Protein AF-A0A2D7K4U5-F1 (afdb_monomer)

Nearest PDB structures (foldseek):
  3eco-assembly1_A  TM=4.817E-01  e=3.883E-02  Staphylococcus aureus subsp. aureus Mu50
  2mr3-assembly1_A  TM=5.793E-01  e=9.266E-01  Saccharomyces cerevisiae S288C
  3cjn-assembly1_A-2  TM=4.223E-01  e=5.024E-01  Ruegeria pomeroyi DSS-3
  3s2w-assembly1_A  TM=4.084E-01  e=1.446E+00  Methanosarcina mazei Go1
  5x7z-assembly1_A-2  TM=3.514E-01  e=1.158E+00  Mycobacterium tuberculosis H37Rv

Sequence (267 aa):
MSEKVVTKFHAMQLFTDTFIAETVHLTNEEVGIYTRLLNFHWTKNAKPFTAHQAHRICQCKSAECEFTVDSILREFFIKSGKSEDGNQLWSNKRVVEEHQYLTEKYAKRSRAGKLGAIAKHSASGKTMAPIPNPNPKPNKNIYDEHFEELWKKLSIKRGSKFEAYKIWCKLDNIISLSIKEIATIYNAQMKDIEAKFVPHFSTWLHQRRWEIDEKDERKSDSATIIDKMTRLGFDFTHSEDNFNYFKKDNKQYKIDRYDKEHMILDA

Structure (mmCIF, N/CA/C/O backbone):
data_AF-A0A2D7K4U5-F1
#
_entry.id   AF-A0A2D7K4U5-F1
#
loop_
_atom_site.group_PDB
_atom_site.id
_atom_site.type_symbol
_atom_site.label_atom_id
_atom_site.label_alt_id
_atom_site.label_comp_id
_atom_site.label_asym_id
_atom_site.label_entity_id
_atom_site.label_seq_id
_atom_site.pdbx_PDB_ins_code
_atom_site.Cartn_x
_atom_site.Cartn_y
_atom_site.Cartn_z
_atom_site.occupancy
_atom_site.B_iso_or_equiv
_atom_site.auth_seq_id
_atom_site.auth_comp_id
_atom_site.auth_asym_id
_atom_site.auth_atom_id
_atom_site.pdbx_PDB_model_num
ATOM 1 N N . MET A 1 1 ? -11.994 26.479 8.034 1.00 33.06 1 MET A N 1
ATOM 2 C CA . MET A 1 1 ? -11.865 25.399 7.028 1.00 33.06 1 MET A CA 1
ATOM 3 C C . MET A 1 1 ? -10.736 24.487 7.481 1.00 33.06 1 MET A C 1
ATOM 5 O O . MET A 1 1 ? -9.603 24.939 7.499 1.00 33.06 1 MET A O 1
ATOM 9 N N . SER A 1 2 ? -11.029 23.268 7.948 1.00 38.56 2 SER A N 1
ATOM 10 C CA . SER A 1 2 ? -9.982 22.343 8.403 1.00 38.56 2 SER A CA 1
ATOM 11 C C . SER A 1 2 ? -9.145 21.897 7.207 1.00 38.56 2 SER A C 1
ATOM 13 O O . SER A 1 2 ? -9.693 21.350 6.247 1.00 38.56 2 SER A O 1
ATOM 15 N N . GLU A 1 3 ? -7.842 22.136 7.264 1.00 41.81 3 GLU A N 1
ATOM 16 C CA . GLU A 1 3 ? -6.870 21.679 6.278 1.00 41.81 3 GLU A CA 1
ATOM 17 C C . GLU A 1 3 ? -7.088 20.179 6.003 1.00 41.81 3 GLU A C 1
ATOM 19 O O . GLU A 1 3 ? -7.085 19.355 6.926 1.00 41.81 3 GLU A O 1
ATOM 24 N N . LYS A 1 4 ? -7.378 19.809 4.747 1.00 53.16 4 LYS A N 1
ATOM 25 C CA . LYS A 1 4 ? -7.554 18.399 4.372 1.00 53.16 4 LYS A CA 1
ATOM 26 C C . LYS A 1 4 ? -6.218 17.700 4.601 1.00 53.16 4 LYS A C 1
ATOM 28 O O . LYS A 1 4 ? -5.303 17.827 3.795 1.00 53.16 4 LYS A O 1
ATOM 33 N N . VAL A 1 5 ? -6.112 16.951 5.696 1.00 58.44 5 VAL A N 1
ATOM 34 C CA . VAL A 1 5 ? -4.973 16.064 5.949 1.00 58.44 5 VAL A CA 1
ATOM 35 C C . VAL A 1 5 ? -4.966 15.012 4.842 1.00 58.44 5 VAL A C 1
ATOM 37 O O . VAL A 1 5 ? -5.762 14.075 4.871 1.00 58.44 5 VAL A O 1
ATOM 40 N N . VAL A 1 6 ? -4.105 15.197 3.841 1.00 70.19 6 VAL A N 1
ATOM 41 C CA . VAL A 1 6 ? -3.899 14.216 2.774 1.00 70.19 6 VAL A CA 1
ATOM 42 C C . VAL A 1 6 ? -3.224 12.996 3.396 1.00 70.19 6 VAL A C 1
ATOM 44 O O . VAL A 1 6 ? -2.169 13.101 4.032 1.00 70.19 6 VAL A O 1
ATOM 47 N N . THR A 1 7 ? -3.860 11.834 3.271 1.00 69.69 7 THR A N 1
ATOM 48 C CA . THR A 1 7 ? -3.297 10.572 3.747 1.00 69.69 7 THR A CA 1
ATOM 49 C C . THR A 1 7 ? -2.043 10.251 2.939 1.00 69.69 7 THR A C 1
ATOM 51 O O . THR A 1 7 ? -2.079 10.191 1.713 1.00 69.69 7 THR A O 1
ATOM 54 N N . LYS A 1 8 ? -0.915 10.049 3.622 1.00 77.38 8 LYS A N 1
ATOM 55 C CA . LYS A 1 8 ? 0.382 9.800 2.983 1.00 77.38 8 LYS A CA 1
ATOM 56 C C . LYS A 1 8 ? 0.483 8.388 2.398 1.00 77.38 8 LYS A C 1
ATOM 58 O O . LYS A 1 8 ? 1.195 8.185 1.417 1.00 77.38 8 LYS A O 1
ATOM 63 N N . PHE A 1 9 ? -0.230 7.425 2.987 1.00 87.62 9 PHE A N 1
ATOM 64 C CA . PHE A 1 9 ? -0.207 6.013 2.603 1.00 87.62 9 PHE A CA 1
ATOM 65 C C . PHE A 1 9 ? -1.626 5.464 2.447 1.00 87.62 9 PHE A C 1
ATOM 67 O O . PHE A 1 9 ? -2.398 5.448 3.400 1.00 87.62 9 PHE A O 1
ATOM 74 N N . HIS A 1 10 ? -1.964 4.989 1.249 1.00 85.31 10 HIS A N 1
ATOM 75 C CA . HIS A 1 10 ? -3.316 4.514 0.938 1.00 85.31 10 HIS A CA 1
ATOM 76 C C . HIS A 1 10 ? -3.611 3.117 1.503 1.00 85.31 10 HIS A C 1
ATOM 78 O O . HIS A 1 10 ? -4.741 2.848 1.888 1.00 85.31 10 HIS A O 1
ATOM 84 N N . ALA A 1 11 ? -2.605 2.242 1.569 1.00 90.62 11 ALA A N 1
ATOM 85 C CA . ALA A 1 11 ? -2.762 0.861 2.014 1.00 90.62 11 ALA A CA 1
ATOM 86 C C . ALA A 1 11 ? -2.153 0.662 3.405 1.00 90.62 11 ALA A C 1
ATOM 88 O O . ALA A 1 11 ? -0.978 0.973 3.598 1.00 90.62 11 ALA A O 1
ATOM 89 N N . MET A 1 12 ? -2.942 0.120 4.334 1.00 90.38 12 MET A N 1
ATOM 90 C CA . MET A 1 12 ? -2.483 -0.364 5.636 1.00 90.38 12 MET A CA 1
ATOM 91 C C . MET A 1 12 ? -2.160 -1.854 5.523 1.00 90.38 12 MET A C 1
ATOM 93 O O . MET A 1 12 ? -2.985 -2.621 5.027 1.00 90.38 12 MET A O 1
ATOM 97 N N . GLN A 1 13 ? -0.978 -2.273 5.972 1.00 89.19 13 GLN A N 1
ATOM 98 C CA . GLN A 1 13 ? -0.660 -3.697 6.074 1.00 89.19 13 GLN A CA 1
ATOM 99 C C . GLN A 1 13 ? -1.293 -4.265 7.345 1.00 89.19 13 GLN A C 1
ATOM 101 O O . GLN A 1 13 ? -1.032 -3.775 8.441 1.00 89.19 13 GLN A O 1
ATOM 106 N N . LEU A 1 14 ? -2.139 -5.284 7.185 1.00 89.31 14 LEU A N 1
ATOM 107 C CA . LEU A 1 14 ? -2.744 -6.010 8.296 1.00 89.31 14 LEU A CA 1
ATOM 108 C C . LEU A 1 14 ? -1.941 -7.287 8.554 1.00 89.31 14 LEU A C 1
ATOM 110 O O . LEU A 1 14 ? -1.817 -8.136 7.674 1.00 89.31 14 LEU A O 1
ATOM 114 N N . PHE A 1 15 ? -1.410 -7.422 9.764 1.00 90.00 15 PHE A N 1
ATOM 115 C CA . PHE A 1 15 ? -0.689 -8.613 10.212 1.00 90.00 15 PHE A CA 1
ATOM 116 C C . PHE A 1 15 ? -1.706 -9.651 10.67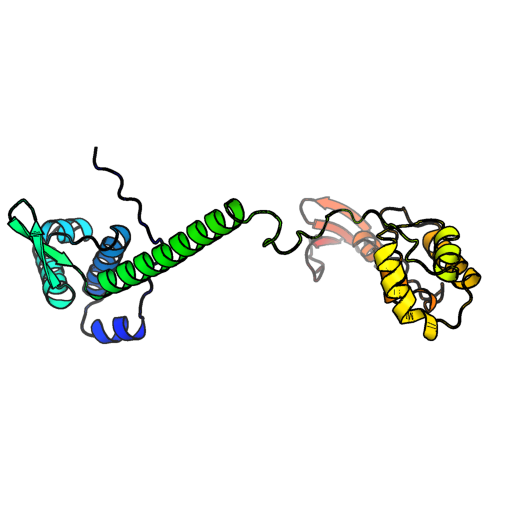0 1.00 90.00 15 PHE A C 1
ATOM 118 O O . PHE A 1 15 ? -2.128 -9.645 11.823 1.00 90.00 15 PHE A O 1
ATOM 125 N N . THR A 1 16 ? -2.183 -10.465 9.732 1.00 93.56 16 THR A N 1
ATOM 126 C CA . THR A 1 16 ? -3.354 -11.328 9.935 1.00 93.56 16 THR A CA 1
ATOM 127 C C . THR A 1 16 ? -3.149 -12.371 11.027 1.00 93.56 16 THR A C 1
ATOM 129 O O . THR A 1 16 ? -4.083 -12.665 11.758 1.00 93.56 16 THR A O 1
ATOM 132 N N . ASP A 1 17 ? -1.938 -12.901 11.169 1.00 95.06 17 ASP A N 1
ATOM 133 C CA . ASP A 1 17 ? -1.570 -13.838 12.232 1.00 95.06 17 ASP A CA 1
ATOM 134 C C . ASP A 1 17 ? -1.755 -13.218 13.624 1.00 95.06 17 ASP A C 1
ATOM 136 O O . ASP A 1 17 ? -2.453 -13.769 14.474 1.00 95.06 17 ASP A O 1
ATOM 140 N N . THR A 1 18 ? -1.195 -12.026 13.828 1.00 93.75 18 THR A N 1
ATOM 141 C CA . THR A 1 18 ? -1.284 -11.317 15.100 1.00 93.75 18 THR A CA 1
ATOM 142 C C . THR A 1 18 ? -2.693 -10.798 15.336 1.00 93.75 18 THR A C 1
ATOM 144 O O . THR A 1 18 ? -3.204 -10.900 16.441 1.00 93.75 18 THR A O 1
ATOM 147 N N . PHE A 1 19 ? -3.332 -10.258 14.296 1.00 94.88 19 PHE A N 1
ATOM 148 C CA . PHE A 1 19 ? -4.688 -9.734 14.386 1.00 94.88 19 PHE A CA 1
ATOM 149 C C . PHE A 1 19 ? -5.655 -10.821 14.853 1.00 94.88 19 PHE A C 1
ATOM 151 O O . PHE A 1 19 ? -6.410 -10.586 15.787 1.00 94.88 19 PHE A O 1
ATOM 158 N N . ILE A 1 20 ? -5.601 -12.018 14.259 1.00 96.44 20 ILE A N 1
ATOM 159 C CA . ILE A 1 20 ? -6.458 -13.134 14.673 1.00 96.44 20 ILE A CA 1
ATOM 160 C C . ILE A 1 20 ? -6.122 -13.587 16.099 1.00 96.44 20 ILE A C 1
ATOM 162 O O . ILE A 1 20 ? -7.036 -13.797 16.890 1.00 96.44 20 ILE A O 1
ATOM 166 N N . ALA A 1 21 ? -4.838 -13.690 16.453 1.00 96.44 21 ALA A N 1
ATOM 167 C CA . ALA A 1 21 ? -4.429 -14.106 17.794 1.00 96.44 21 ALA A CA 1
ATOM 168 C C . ALA A 1 21 ? -4.867 -13.119 18.894 1.00 96.44 21 ALA A C 1
ATOM 170 O O . ALA A 1 21 ? -5.339 -13.544 19.943 1.00 96.44 21 ALA A O 1
ATOM 171 N N . GLU A 1 22 ? -4.732 -11.812 18.652 1.00 95.25 22 GLU A N 1
ATOM 172 C CA . GLU A 1 22 ? -5.052 -10.751 19.617 1.00 95.25 22 GLU A CA 1
ATOM 173 C C . GLU A 1 22 ? -6.552 -10.433 19.699 1.00 95.25 22 GLU A C 1
ATOM 175 O O . GLU A 1 22 ? -6.963 -9.751 20.628 1.00 95.25 22 GLU A O 1
ATOM 180 N N . THR A 1 23 ? -7.375 -10.886 18.747 1.00 97.06 23 THR A N 1
ATOM 181 C CA . THR A 1 23 ? -8.818 -10.569 18.709 1.00 97.06 23 THR A CA 1
ATOM 182 C C . THR A 1 23 ? -9.724 -11.782 18.907 1.00 97.06 23 THR A C 1
ATOM 184 O O . THR A 1 23 ? -10.941 -11.654 18.828 1.00 97.06 23 THR A O 1
ATOM 187 N N . VAL A 1 24 ? -9.160 -12.959 19.195 1.00 97.25 24 VAL A N 1
ATOM 188 C CA . VAL A 1 24 ? -9.911 -14.223 19.307 1.00 97.25 24 VAL A CA 1
ATOM 189 C C . VAL A 1 24 ? -11.001 -14.207 20.385 1.00 97.25 24 VAL A C 1
ATOM 191 O O . VAL A 1 24 ? -11.998 -14.914 20.264 1.00 97.25 24 VAL A O 1
ATOM 194 N N . HIS A 1 25 ? -10.820 -13.417 21.444 1.00 97.38 25 HIS A N 1
ATOM 195 C CA . HIS A 1 25 ? -11.773 -13.280 22.548 1.00 97.38 25 HIS A CA 1
ATOM 196 C C . HIS A 1 25 ? -12.845 -12.217 22.301 1.00 97.38 25 HIS A C 1
ATOM 198 O O . HIS A 1 25 ? -13.786 -12.127 23.088 1.00 97.38 25 HIS A O 1
ATOM 204 N N . LEU A 1 26 ? -12.706 -11.417 21.243 1.00 98.00 26 LEU A N 1
ATOM 205 C CA . LEU A 1 26 ? -13.641 -10.350 20.920 1.00 98.00 26 LEU A CA 1
ATOM 206 C C . LEU A 1 26 ? -14.863 -10.889 20.176 1.00 98.00 26 LEU A C 1
ATOM 208 O O . LEU A 1 26 ? -14.789 -11.794 19.344 1.00 98.00 26 LEU A O 1
ATOM 212 N N . THR A 1 27 ? -16.003 -10.258 20.420 1.00 98.06 27 THR A N 1
ATOM 213 C CA . THR A 1 27 ? -17.206 -10.428 19.607 1.00 98.06 27 THR A CA 1
ATOM 214 C C . THR A 1 27 ? -17.025 -9.818 18.212 1.00 98.06 27 THR A C 1
ATOM 216 O O . THR A 1 27 ? -16.191 -8.940 17.984 1.00 98.06 27 THR A O 1
ATOM 219 N N . ASN A 1 28 ? -17.864 -10.220 17.252 1.00 97.62 28 ASN A N 1
ATOM 220 C CA . ASN A 1 28 ? -17.836 -9.647 15.898 1.00 97.62 28 ASN A CA 1
ATOM 221 C C . ASN A 1 28 ? -18.047 -8.121 15.889 1.00 97.62 28 ASN A C 1
ATOM 223 O O . ASN A 1 28 ? -17.492 -7.422 15.039 1.00 97.62 28 ASN A O 1
ATOM 227 N N . GLU A 1 29 ? -18.843 -7.601 16.826 1.00 96.62 29 GLU A N 1
ATOM 228 C CA . GLU A 1 29 ? -19.061 -6.163 16.981 1.00 96.62 29 GLU A CA 1
ATOM 229 C C . GLU A 1 29 ? -17.787 -5.453 17.453 1.00 96.62 29 GLU A C 1
ATOM 231 O O . GLU A 1 29 ? -17.359 -4.473 16.839 1.00 96.62 29 GLU A O 1
ATOM 236 N N . GLU A 1 30 ? -17.130 -5.989 18.479 1.00 98.06 30 GLU A N 1
ATOM 237 C CA . GLU A 1 30 ? -15.859 -5.485 19.005 1.00 98.06 30 GLU A CA 1
ATOM 238 C C . GLU A 1 30 ? -14.738 -5.516 17.958 1.00 98.06 30 GLU A C 1
ATOM 240 O O . GLU A 1 30 ? -14.023 -4.525 17.788 1.00 98.06 30 GLU A O 1
ATOM 245 N N . VAL A 1 31 ? -14.631 -6.602 17.183 1.00 98.06 31 VAL A N 1
ATOM 246 C CA . VAL A 1 31 ? -13.699 -6.695 16.045 1.00 98.06 31 VAL A CA 1
ATOM 247 C C . VAL A 1 31 ? -13.994 -5.607 15.009 1.00 98.06 31 VAL A C 1
ATOM 249 O O . VAL A 1 31 ? -13.071 -4.970 14.485 1.00 98.06 31 VAL A O 1
ATOM 252 N N . GLY A 1 32 ? -15.274 -5.350 14.726 1.00 97.62 32 GLY A N 1
ATOM 253 C CA . GLY A 1 32 ? -15.712 -4.276 13.836 1.00 97.62 32 GLY A CA 1
ATOM 254 C C . GLY A 1 32 ? -15.309 -2.888 14.342 1.00 97.62 32 GLY A C 1
ATOM 255 O O . GLY A 1 32 ? -14.759 -2.087 13.577 1.00 97.62 32 GLY A O 1
ATOM 256 N N . ILE A 1 33 ? -15.518 -2.616 15.634 1.00 98.25 33 ILE A N 1
ATOM 257 C CA . ILE A 1 33 ? -15.104 -1.377 16.309 1.00 98.25 33 ILE A CA 1
ATOM 258 C C . ILE A 1 33 ? -13.586 -1.201 16.212 1.00 98.25 33 ILE A C 1
ATOM 260 O O . ILE A 1 33 ? -13.115 -0.170 15.720 1.00 98.25 33 ILE A O 1
ATOM 264 N N . TYR A 1 34 ? -12.816 -2.217 16.609 1.00 98.00 34 TYR A N 1
ATOM 265 C CA . TYR A 1 34 ? -11.357 -2.177 16.582 1.00 98.00 34 TYR A CA 1
ATOM 266 C C . TYR A 1 34 ? -10.822 -1.905 15.171 1.00 98.00 34 TYR A C 1
ATOM 268 O O . TYR A 1 34 ? -10.041 -0.971 14.960 1.00 98.00 34 TYR A O 1
ATOM 276 N N . THR A 1 35 ? -11.321 -2.644 14.178 1.00 97.12 35 THR A N 1
ATOM 277 C CA . THR A 1 35 ? -10.944 -2.485 12.766 1.00 97.12 35 THR A CA 1
ATOM 278 C C . THR A 1 35 ? -11.243 -1.074 12.259 1.00 97.12 35 THR A C 1
ATOM 280 O O . THR A 1 35 ? -10.439 -0.467 11.545 1.00 97.12 35 THR A O 1
ATOM 283 N N . ARG A 1 36 ? -12.390 -0.505 12.644 1.00 97.56 36 ARG A N 1
ATOM 284 C CA . ARG A 1 36 ? -12.792 0.842 12.233 1.00 97.56 36 ARG A CA 1
ATOM 285 C C . ARG A 1 36 ? -11.889 1.921 12.827 1.00 97.56 36 ARG A C 1
ATOM 287 O O . ARG A 1 36 ? -11.515 2.853 12.110 1.00 97.56 36 ARG A O 1
ATOM 294 N N . LEU A 1 37 ? -11.508 1.780 14.095 1.00 98.00 37 LEU A N 1
ATOM 295 C CA . LEU A 1 37 ? -10.573 2.687 14.761 1.00 98.00 37 LEU A CA 1
ATOM 296 C C . LEU A 1 37 ? -9.160 2.585 14.169 1.00 98.00 37 LEU A C 1
ATOM 298 O O . LEU A 1 37 ? -8.565 3.623 13.875 1.00 98.00 37 LEU A O 1
ATOM 302 N N . LEU A 1 38 ? -8.654 1.371 13.915 1.00 96.69 38 LEU A N 1
ATOM 303 C CA . LEU A 1 38 ? -7.365 1.149 13.240 1.00 96.69 38 LEU A CA 1
ATOM 304 C C . LEU A 1 38 ? -7.314 1.839 11.872 1.00 96.69 38 LEU A C 1
ATOM 306 O O . LEU A 1 38 ? -6.404 2.621 11.592 1.00 96.69 38 LEU A O 1
ATOM 310 N N . ASN A 1 39 ? -8.330 1.602 11.038 1.00 95.62 39 ASN A N 1
ATOM 311 C CA . ASN A 1 39 ? -8.420 2.197 9.707 1.00 95.62 39 ASN A CA 1
ATOM 312 C C . ASN A 1 39 ? -8.495 3.728 9.774 1.00 95.62 39 ASN A C 1
ATOM 314 O O . ASN A 1 39 ? -7.826 4.427 9.007 1.00 95.62 39 ASN A O 1
ATOM 318 N N . PHE A 1 40 ? -9.274 4.281 10.709 1.00 95.75 40 PHE A N 1
ATOM 319 C CA . PHE A 1 40 ? -9.323 5.728 10.899 1.00 95.75 40 PHE A CA 1
ATOM 320 C C . PHE A 1 40 ? -7.951 6.283 11.299 1.00 95.75 40 PHE A C 1
ATOM 322 O O . PHE A 1 40 ? -7.472 7.235 10.680 1.00 95.75 40 PHE A O 1
ATOM 329 N N . HIS A 1 41 ? -7.292 5.664 12.280 1.00 95.69 41 HIS A N 1
ATOM 330 C CA . HIS A 1 41 ? -5.972 6.073 12.754 1.00 95.69 41 HIS A CA 1
ATOM 331 C C . HIS A 1 41 ? -4.948 6.097 11.613 1.00 95.69 41 HIS A C 1
ATOM 333 O O . HIS A 1 41 ? -4.253 7.099 11.423 1.00 95.69 41 HIS A O 1
ATOM 339 N N . TRP A 1 42 ? -4.939 5.052 10.780 1.00 95.25 42 TRP A N 1
ATOM 340 C CA . TRP A 1 42 ? -4.101 4.969 9.584 1.00 95.25 42 TRP A CA 1
ATOM 341 C C . TRP A 1 42 ? -4.378 6.104 8.591 1.00 95.25 42 TRP A C 1
ATOM 343 O O . TRP A 1 42 ? -3.469 6.844 8.204 1.00 95.25 42 TRP A O 1
ATOM 353 N N . THR A 1 43 ? -5.647 6.301 8.213 1.00 93.12 43 THR A N 1
ATOM 354 C CA . THR A 1 43 ? -6.028 7.332 7.229 1.00 93.12 43 THR A CA 1
ATOM 355 C C . THR A 1 43 ? -5.727 8.752 7.706 1.00 93.12 43 THR A C 1
ATOM 357 O O . THR A 1 43 ? -5.513 9.650 6.888 1.00 93.12 43 THR A O 1
ATOM 360 N N . LYS A 1 44 ? -5.646 8.973 9.023 1.00 93.38 44 LYS A N 1
ATOM 361 C CA . LYS A 1 44 ? -5.233 10.246 9.629 1.00 93.38 44 LYS A CA 1
ATOM 362 C C . LYS A 1 44 ? -3.735 10.344 9.893 1.00 93.38 44 LYS A C 1
ATOM 364 O O . LYS A 1 44 ? -3.315 11.190 10.676 1.00 93.38 44 LYS A O 1
ATOM 369 N N . ASN A 1 45 ? -2.926 9.566 9.176 1.00 93.06 45 ASN A N 1
ATOM 370 C CA . ASN A 1 45 ? -1.469 9.562 9.276 1.00 93.06 45 ASN A CA 1
ATOM 371 C C . ASN A 1 45 ? -0.961 9.209 10.681 1.00 93.06 45 ASN A C 1
ATOM 373 O O . ASN A 1 45 ? -0.074 9.883 11.199 1.00 93.06 45 ASN A O 1
ATOM 377 N N . ALA A 1 46 ? -1.572 8.202 11.309 1.00 94.75 46 ALA A N 1
ATOM 378 C CA . ALA A 1 46 ? -1.267 7.769 12.669 1.00 94.75 46 ALA A CA 1
ATOM 379 C C . ALA A 1 46 ? -1.396 8.879 13.736 1.00 94.75 46 ALA A C 1
ATOM 381 O O . ALA A 1 46 ? -0.829 8.775 14.826 1.00 94.75 46 ALA A O 1
ATOM 382 N N . LYS A 1 47 ? -2.171 9.940 13.462 1.00 95.19 47 LYS A N 1
ATOM 383 C CA . LYS A 1 47 ? -2.455 10.987 14.450 1.00 95.19 47 LYS A CA 1
ATOM 384 C C . LYS A 1 47 ? -3.377 10.451 15.549 1.00 95.19 47 LYS A C 1
ATOM 386 O O . LYS A 1 47 ? -4.408 9.864 15.216 1.00 95.19 47 LYS A O 1
ATOM 391 N N . PRO A 1 48 ? -3.048 10.678 16.830 1.00 97.25 48 PRO A N 1
ATOM 392 C CA . PRO A 1 48 ? -3.884 10.218 17.926 1.00 97.25 48 PRO A CA 1
ATOM 393 C C . PRO A 1 48 ? -5.228 10.954 17.958 1.00 97.25 48 PRO A C 1
ATOM 395 O O . PRO A 1 48 ? -5.363 12.054 17.416 1.00 97.25 48 PRO A O 1
ATOM 398 N N . PHE A 1 49 ? -6.215 10.348 18.612 1.00 97.75 49 PHE A N 1
ATOM 399 C CA . PHE A 1 49 ? -7.579 10.870 18.719 1.00 97.75 49 PHE A CA 1
ATOM 400 C C . PHE A 1 49 ? -8.144 10.675 20.132 1.00 97.75 49 PHE A C 1
ATOM 402 O O . PHE A 1 49 ? -7.620 9.895 20.925 1.00 97.75 49 PHE A O 1
ATOM 409 N N . THR A 1 50 ? -9.188 11.425 20.480 1.00 98.12 50 THR A N 1
ATOM 410 C CA . THR A 1 50 ? -9.838 11.351 21.800 1.00 98.12 50 THR A CA 1
ATOM 411 C C . THR A 1 50 ? -10.906 10.256 21.852 1.00 98.12 50 THR A C 1
ATOM 413 O O . THR A 1 50 ? -11.407 9.823 20.814 1.00 98.12 50 THR A O 1
ATOM 416 N N . ALA A 1 51 ? -11.317 9.841 23.056 1.00 97.62 51 ALA A N 1
ATOM 417 C CA . ALA A 1 51 ? -12.418 8.880 23.228 1.00 97.62 51 ALA A CA 1
ATOM 418 C C . ALA A 1 51 ? -13.727 9.381 22.589 1.00 97.62 51 ALA A C 1
ATOM 420 O O . ALA A 1 51 ? -14.343 8.676 21.800 1.00 97.62 51 ALA A O 1
ATOM 421 N N . HIS A 1 52 ? -14.068 10.659 22.787 1.00 96.94 52 HIS A N 1
ATOM 422 C CA . HIS A 1 52 ? -15.222 11.278 22.130 1.00 96.94 52 HIS A CA 1
ATOM 423 C C . HIS A 1 52 ? -15.134 11.213 20.592 1.00 96.94 52 HIS A C 1
ATOM 425 O O . HIS A 1 52 ? -16.126 10.965 19.906 1.00 96.94 52 HIS A O 1
ATOM 431 N N . GLN A 1 53 ? -13.941 11.401 20.012 1.00 97.62 53 GLN A N 1
ATOM 432 C CA . GLN A 1 53 ? -13.753 11.185 18.575 1.00 97.62 53 GLN A CA 1
ATOM 433 C C . GLN A 1 53 ? -13.949 9.712 18.200 1.00 97.62 53 GLN A C 1
ATOM 435 O O . GLN A 1 53 ? -14.592 9.450 17.187 1.00 97.62 53 GLN A O 1
ATOM 440 N N . ALA A 1 54 ? -13.460 8.766 19.006 1.00 98.12 54 ALA A N 1
ATOM 441 C CA . ALA A 1 54 ? -13.648 7.329 18.802 1.00 98.12 54 ALA A CA 1
ATOM 442 C C . ALA A 1 54 ? -15.133 6.932 18.779 1.00 98.12 54 ALA A C 1
ATOM 444 O O . ALA A 1 54 ? -15.556 6.226 17.863 1.00 98.12 54 ALA A O 1
ATOM 445 N N . HIS A 1 55 ? -15.940 7.457 19.708 1.00 98.31 55 HIS A N 1
ATOM 446 C CA . HIS A 1 55 ? -17.393 7.245 19.745 1.00 98.31 55 HIS A CA 1
ATOM 447 C C . HIS A 1 55 ? -18.063 7.738 18.460 1.00 98.31 55 HIS A C 1
ATOM 449 O O . HIS A 1 55 ? -18.857 7.023 17.844 1.00 98.31 55 HIS A O 1
ATOM 455 N N . ARG A 1 56 ? -17.676 8.929 17.981 1.00 97.81 56 ARG A N 1
ATOM 456 C CA . ARG A 1 56 ? -18.175 9.480 16.708 1.00 97.81 56 ARG A CA 1
ATOM 457 C C . ARG A 1 56 ? -17.715 8.668 15.501 1.00 97.81 56 ARG A C 1
ATOM 459 O O . ARG A 1 56 ? -18.510 8.437 14.591 1.00 97.81 56 ARG A O 1
ATOM 466 N N . ILE A 1 57 ? -16.459 8.218 15.486 1.00 97.69 57 ILE A N 1
ATOM 467 C CA . ILE A 1 57 ? -15.914 7.354 14.431 1.00 97.69 57 ILE A CA 1
ATOM 468 C C . ILE A 1 57 ? -16.714 6.062 14.373 1.00 97.69 57 ILE A C 1
ATOM 470 O O . ILE A 1 57 ? -17.093 5.667 13.279 1.00 97.69 57 ILE A O 1
ATOM 474 N N . CYS A 1 58 ? -17.031 5.453 15.514 1.00 97.50 58 CYS A N 1
ATOM 475 C CA . CYS A 1 58 ? -17.801 4.213 15.590 1.00 97.50 58 CYS A CA 1
ATOM 476 C C . CYS A 1 58 ? -19.310 4.412 15.397 1.00 97.50 58 CYS A C 1
ATOM 478 O O . CYS A 1 58 ? -20.020 3.434 15.205 1.00 97.50 58 CYS A O 1
ATOM 480 N N . GLN A 1 59 ? -19.784 5.661 15.311 1.00 96.81 59 GLN A N 1
ATOM 481 C CA . GLN A 1 59 ? -21.205 6.018 15.224 1.00 96.81 59 GLN A CA 1
ATOM 482 C C . GLN A 1 59 ? -22.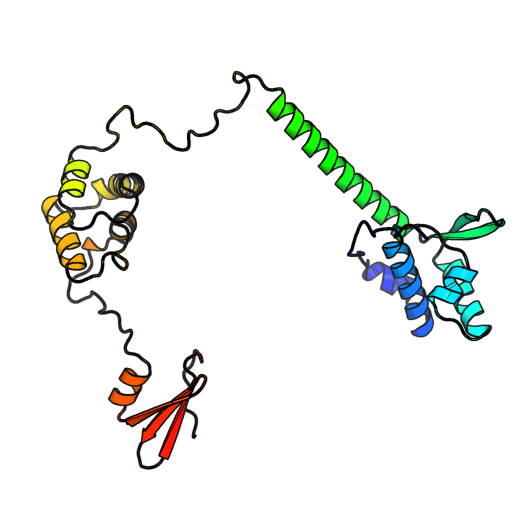028 5.479 16.404 1.00 96.81 59 GLN A C 1
ATOM 484 O O . GLN A 1 59 ? -23.144 4.997 16.208 1.00 96.81 59 GLN A O 1
ATOM 489 N N . CYS A 1 60 ? -21.489 5.563 17.621 1.00 95.75 60 CYS A N 1
ATOM 490 C CA . CYS A 1 60 ? -22.233 5.148 18.803 1.00 95.75 60 CYS A CA 1
ATOM 491 C C . CYS A 1 60 ? -23.513 5.969 18.991 1.00 95.75 60 CYS A C 1
ATOM 493 O O . CYS A 1 60 ? -23.523 7.187 18.810 1.00 95.75 60 CYS A O 1
ATOM 495 N N . LYS A 1 61 ? -24.600 5.268 19.332 1.00 95.19 61 LYS A N 1
ATOM 496 C CA . LYS A 1 61 ? -25.936 5.838 19.590 1.00 95.19 61 LYS A CA 1
ATOM 497 C C . LYS A 1 61 ? -26.474 5.499 20.984 1.00 95.19 61 LYS A C 1
ATOM 499 O O . LYS A 1 61 ? -27.562 5.941 21.335 1.00 95.19 61 LYS A O 1
ATOM 504 N N . SER A 1 62 ? -25.741 4.695 21.749 1.00 97.12 62 SER A N 1
ATOM 505 C CA . SER A 1 62 ? -26.104 4.223 23.083 1.00 97.12 62 SER A CA 1
ATOM 506 C C . SER A 1 62 ? -24.885 4.265 24.003 1.00 97.12 62 SER A C 1
ATOM 508 O O . SER A 1 62 ? -23.749 4.160 23.536 1.00 97.12 62 SER A O 1
ATOM 510 N N . ALA A 1 63 ? -25.130 4.368 25.311 1.00 96.81 63 ALA A N 1
ATOM 511 C CA . ALA A 1 63 ? -24.079 4.314 26.328 1.00 96.81 63 ALA A CA 1
ATOM 512 C C . ALA A 1 63 ? -23.341 2.962 26.339 1.00 96.81 63 ALA A C 1
ATOM 514 O O . ALA A 1 63 ? -22.152 2.906 26.629 1.00 96.81 63 ALA A O 1
ATOM 515 N N . GLU A 1 64 ? -24.030 1.876 25.975 1.00 97.31 64 GLU A N 1
ATOM 516 C CA . GLU A 1 64 ? -23.425 0.550 25.822 1.00 97.31 64 GLU A CA 1
ATOM 517 C C . GLU A 1 64 ? -22.373 0.536 24.704 1.00 97.31 64 GLU A C 1
ATOM 519 O O . GLU A 1 64 ? -21.257 0.079 24.926 1.00 97.31 64 GLU A O 1
ATOM 524 N N . CYS A 1 65 ? -22.665 1.135 23.542 1.00 96.94 65 CYS A N 1
ATOM 525 C CA . CYS A 1 65 ? -21.677 1.259 22.466 1.00 96.94 65 CYS A CA 1
ATOM 526 C C . CYS A 1 65 ? -20.459 2.078 22.905 1.00 96.94 65 CYS A C 1
ATOM 528 O O . CYS A 1 65 ? -19.324 1.701 22.615 1.00 96.94 65 CYS A O 1
ATOM 530 N N . GLU A 1 66 ? -20.675 3.193 23.611 1.00 98.06 66 GLU A N 1
ATOM 531 C CA . GLU A 1 66 ? -19.575 4.013 24.134 1.00 98.06 66 GLU A CA 1
ATOM 532 C C . GLU A 1 66 ? -18.701 3.219 25.109 1.00 98.06 66 GLU A C 1
ATOM 534 O O . GLU A 1 66 ? -17.474 3.285 25.022 1.00 98.06 66 GLU A O 1
ATOM 539 N N . PHE A 1 67 ? -19.320 2.409 25.973 1.00 98.19 67 PHE A N 1
ATOM 540 C CA . PHE A 1 67 ? -18.613 1.516 26.885 1.00 98.19 67 PHE A CA 1
ATOM 541 C C . PHE A 1 67 ? -17.776 0.468 26.136 1.00 98.19 67 PHE A C 1
ATOM 543 O O . PHE A 1 67 ? -16.603 0.278 26.465 1.00 98.19 67 PHE A O 1
ATOM 550 N N . THR A 1 68 ? -18.330 -0.162 25.098 1.00 98.25 68 THR A N 1
ATOM 551 C CA . THR A 1 68 ? -17.604 -1.130 24.260 1.00 98.25 68 THR A CA 1
ATOM 552 C C . THR A 1 68 ? -16.421 -0.473 23.548 1.00 98.25 68 THR A C 1
ATOM 554 O O . THR A 1 68 ? -15.305 -0.992 23.586 1.00 98.25 68 THR A O 1
ATOM 557 N N . VAL A 1 69 ? -16.612 0.713 22.958 1.00 98.50 69 VAL A N 1
ATOM 558 C CA . VAL A 1 69 ? -15.518 1.483 22.340 1.00 98.50 69 VAL A CA 1
ATOM 559 C C . VAL A 1 69 ? -14.436 1.822 23.364 1.00 98.50 69 VAL A C 1
ATOM 561 O O . VAL A 1 69 ? -13.250 1.662 23.075 1.00 98.50 69 VAL A O 1
ATOM 564 N N . ASP A 1 70 ? -14.819 2.258 24.562 1.00 98.31 70 ASP A N 1
ATOM 565 C CA . ASP A 1 70 ? -13.873 2.575 25.629 1.00 98.31 70 ASP A CA 1
ATOM 566 C C . ASP A 1 70 ? -13.088 1.346 26.100 1.00 98.31 70 ASP A C 1
ATOM 568 O O . ASP A 1 70 ? -11.907 1.478 26.430 1.00 98.31 70 ASP A O 1
ATOM 572 N N . SER A 1 71 ? -13.711 0.164 26.124 1.00 98.31 71 SER A N 1
ATOM 573 C CA . SER A 1 71 ? -13.036 -1.105 26.419 1.00 98.31 71 SER A CA 1
ATOM 574 C C . SER A 1 71 ? -11.955 -1.402 25.374 1.00 98.31 71 SER A C 1
ATOM 576 O O . SER A 1 71 ? -10.783 -1.560 25.720 1.00 98.31 71 SER A O 1
ATOM 578 N N . ILE A 1 72 ? -12.310 -1.321 24.086 1.00 98.50 72 ILE A N 1
ATOM 579 C CA . ILE A 1 72 ? -11.377 -1.524 22.967 1.00 98.50 72 ILE A CA 1
ATOM 580 C C . ILE A 1 72 ? -10.225 -0.515 22.986 1.00 98.50 72 ILE A C 1
ATOM 582 O O . ILE A 1 72 ? -9.076 -0.878 22.728 1.00 98.50 72 ILE A O 1
ATOM 586 N N . LEU A 1 73 ? -10.493 0.752 23.316 1.00 98.38 73 LEU A N 1
ATOM 587 C CA . LEU A 1 73 ? -9.437 1.754 23.472 1.00 98.38 73 LEU A CA 1
ATOM 588 C C . LEU A 1 73 ? -8.464 1.385 24.592 1.00 98.38 73 LEU A C 1
ATOM 590 O O . LEU A 1 73 ? -7.256 1.504 24.408 1.00 98.38 73 LEU A O 1
ATOM 594 N N . ARG A 1 74 ? -8.968 0.943 25.748 1.00 98.00 74 ARG A N 1
ATOM 595 C CA . ARG A 1 74 ? -8.117 0.573 26.889 1.00 98.00 74 ARG A CA 1
ATOM 596 C C . ARG A 1 74 ? -7.257 -0.650 26.599 1.00 98.00 74 ARG A C 1
ATOM 598 O O . ARG A 1 74 ? -6.155 -0.727 27.133 1.00 98.00 74 ARG A O 1
ATOM 605 N N . GLU A 1 75 ? -7.763 -1.578 25.797 1.00 97.69 75 GLU A N 1
ATOM 606 C CA . GLU A 1 75 ? -7.075 -2.823 25.478 1.00 97.69 75 GLU A CA 1
ATOM 607 C C . GLU A 1 75 ? -6.038 -2.657 24.356 1.00 97.69 75 GLU A C 1
ATOM 609 O O . GLU A 1 75 ? -4.875 -3.018 24.530 1.00 97.69 75 GLU A O 1
ATOM 614 N N . PHE A 1 76 ? -6.423 -2.059 23.224 1.00 97.69 76 PHE A N 1
ATOM 615 C CA . PHE A 1 76 ? -5.599 -2.059 22.004 1.00 97.69 76 PHE A CA 1
ATOM 616 C C . PHE A 1 76 ? -4.918 -0.719 21.689 1.00 97.69 76 PHE A C 1
ATOM 618 O O . PHE A 1 76 ? -4.141 -0.622 20.730 1.00 97.69 76 PHE A O 1
ATOM 625 N N . PHE A 1 77 ? -5.203 0.339 22.454 1.00 98.12 77 PHE A N 1
ATOM 626 C CA . PHE A 1 77 ? -4.619 1.665 22.254 1.00 98.12 77 PHE A CA 1
ATOM 627 C C . PHE A 1 77 ? -3.861 2.126 23.500 1.00 98.12 77 PHE A C 1
ATOM 629 O O . PHE A 1 77 ? -4.206 1.830 24.639 1.00 98.12 77 PHE A O 1
ATOM 636 N N . ILE A 1 78 ? -2.809 2.910 23.277 1.00 97.44 78 ILE A N 1
ATOM 637 C CA . ILE A 1 78 ? -2.002 3.506 24.337 1.00 97.44 78 ILE A CA 1
ATOM 638 C C . ILE A 1 78 ? -2.346 4.981 24.514 1.00 97.44 78 ILE A C 1
ATOM 640 O O . ILE A 1 78 ? -2.628 5.706 23.555 1.00 97.44 78 ILE A O 1
ATOM 644 N N . LYS A 1 79 ? -2.270 5.442 25.761 1.00 97.12 79 LYS A N 1
ATOM 645 C CA . LYS A 1 79 ? -2.381 6.857 26.117 1.00 97.12 79 LYS A CA 1
ATOM 646 C C . LYS A 1 79 ? -1.175 7.614 25.560 1.00 97.12 79 LYS A C 1
ATOM 648 O O . LYS A 1 79 ? -0.057 7.410 26.020 1.00 97.12 79 LYS A O 1
ATOM 653 N N . SER A 1 80 ? -1.394 8.494 24.584 1.00 93.12 80 SER A N 1
ATOM 654 C CA . SER A 1 80 ? -0.324 9.207 23.867 1.00 93.12 80 SER A CA 1
ATOM 655 C C . SER A 1 80 ? -0.136 10.664 24.309 1.00 93.12 80 SER A C 1
ATOM 657 O O . SER A 1 80 ? 0.576 11.417 23.651 1.00 93.12 80 SER A O 1
ATOM 659 N N . GLY A 1 81 ? -0.813 11.085 25.381 1.00 94.12 81 GLY A N 1
ATOM 660 C CA . GLY A 1 81 ? -0.788 12.456 25.902 1.00 94.12 81 GLY A CA 1
ATOM 661 C C . GLY A 1 81 ? -2.186 13.040 26.089 1.00 94.12 81 GLY A C 1
ATOM 662 O O . GLY A 1 81 ? -3.163 12.301 26.208 1.00 94.12 81 GLY A O 1
ATOM 663 N N . LYS A 1 82 ? -2.291 14.367 26.120 1.00 95.44 82 LYS A N 1
ATOM 664 C CA . LYS A 1 82 ? -3.567 15.087 26.205 1.00 95.44 82 LYS A 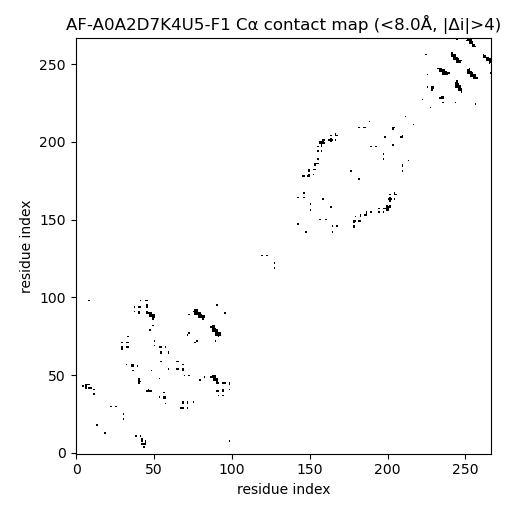CA 1
ATOM 665 C C . LYS A 1 82 ? -3.722 16.037 25.021 1.00 95.44 82 LYS A C 1
ATOM 667 O O . LYS A 1 82 ? -2.724 16.524 24.497 1.00 95.44 82 LYS A O 1
ATOM 672 N N . SER A 1 83 ? -4.958 16.270 24.591 1.00 93.69 83 SER A N 1
ATOM 673 C CA . SER A 1 83 ? -5.287 17.322 23.630 1.00 93.69 83 SER A CA 1
ATOM 674 C C . SER A 1 83 ? -5.117 18.702 24.268 1.00 93.69 83 SER A C 1
ATOM 676 O O . SER A 1 83 ? -4.974 18.810 25.485 1.00 93.69 83 SER A O 1
ATOM 678 N N . GLU A 1 84 ? -5.206 19.756 23.457 1.00 91.00 84 GLU A N 1
ATOM 679 C CA . GLU A 1 84 ? -5.219 21.150 23.931 1.00 91.00 84 GLU A CA 1
ATOM 680 C C . GLU A 1 84 ? -6.323 21.379 24.978 1.00 91.00 84 GLU A C 1
ATOM 682 O O . GLU A 1 84 ? -6.071 21.962 26.026 1.00 91.00 84 GLU A O 1
ATOM 687 N N . ASP A 1 85 ? -7.499 20.778 24.768 1.00 91.62 85 ASP A N 1
ATOM 688 C CA . ASP A 1 85 ? -8.626 20.812 25.715 1.00 91.62 85 ASP A CA 1
ATOM 689 C C . ASP A 1 85 ? -8.452 19.907 26.958 1.00 91.62 85 ASP A C 1
ATOM 691 O O . ASP A 1 85 ? -9.394 19.687 27.716 1.00 91.62 85 ASP A O 1
ATOM 695 N N . GLY A 1 86 ? -7.279 19.297 27.157 1.00 92.75 86 GLY A N 1
ATOM 696 C CA . GLY A 1 86 ? -6.988 18.426 28.301 1.00 92.75 86 GLY A CA 1
ATOM 697 C C . GLY A 1 86 ? -7.540 16.995 28.212 1.00 92.75 86 GLY A C 1
ATOM 698 O O . GLY A 1 86 ? -7.325 16.204 29.137 1.00 92.75 86 GLY A O 1
ATOM 699 N N . ASN A 1 87 ? -8.196 16.625 27.108 1.00 94.25 87 ASN A N 1
ATOM 700 C CA . ASN A 1 87 ? -8.758 15.288 26.905 1.00 94.25 87 ASN A CA 1
ATOM 701 C C . ASN A 1 87 ? -7.672 14.249 26.605 1.00 94.25 87 ASN A C 1
ATOM 703 O O . ASN A 1 87 ? -6.714 14.525 25.887 1.00 94.25 87 ASN A O 1
ATOM 707 N N . GLN A 1 88 ? -7.837 13.025 27.111 1.00 97.19 88 GLN A N 1
ATOM 708 C CA . GLN A 1 88 ? -6.900 11.929 26.853 1.00 97.19 88 GLN A CA 1
ATOM 709 C C . GLN A 1 88 ? -6.845 11.586 25.356 1.00 97.19 88 GLN A C 1
ATOM 711 O O . GLN A 1 88 ? -7.876 11.345 24.726 1.00 97.19 88 GLN A O 1
ATOM 716 N N . LEU A 1 89 ? -5.628 11.518 24.814 1.00 98.00 89 LEU A N 1
ATOM 717 C CA . LEU A 1 89 ? -5.354 11.065 23.454 1.00 98.00 89 LEU A CA 1
ATOM 718 C C . LEU A 1 89 ? -4.961 9.588 23.437 1.00 98.00 89 LEU A C 1
ATOM 720 O O . LEU A 1 89 ? -4.202 9.134 24.299 1.00 98.00 89 LEU A O 1
ATOM 724 N N . TRP A 1 90 ? -5.463 8.868 22.441 1.00 98.38 90 TRP A N 1
ATOM 725 C CA . TRP A 1 90 ? -5.248 7.443 22.228 1.00 98.38 90 TRP A CA 1
ATOM 726 C C . TRP A 1 90 ? -4.587 7.199 20.876 1.00 98.38 90 TRP A C 1
ATOM 728 O O . TRP A 1 90 ? -4.901 7.862 19.884 1.00 98.38 90 TRP A O 1
ATOM 738 N N . SER A 1 91 ? -3.664 6.242 20.843 1.00 97.88 91 SER A N 1
ATOM 739 C CA . SER A 1 91 ? -2.919 5.868 19.644 1.00 97.88 91 SER A CA 1
ATOM 740 C C . SER A 1 91 ? -2.654 4.368 19.631 1.00 97.88 91 SER A C 1
ATOM 742 O O . SER A 1 91 ? -2.306 3.802 20.662 1.00 97.88 91 SER A O 1
ATOM 744 N N . ASN A 1 92 ? -2.794 3.706 18.486 1.00 97.12 92 ASN A N 1
ATOM 745 C CA . ASN A 1 92 ? -2.362 2.321 18.353 1.00 97.12 92 ASN A CA 1
ATOM 746 C C . ASN A 1 92 ? -0.853 2.268 18.074 1.00 97.12 92 ASN A C 1
ATOM 748 O O . ASN A 1 92 ? -0.360 2.909 17.143 1.00 97.12 92 ASN A O 1
ATOM 752 N N . LYS A 1 93 ? -0.122 1.489 18.880 1.00 95.25 93 LYS A N 1
ATOM 753 C CA . LYS A 1 93 ? 1.342 1.384 18.805 1.00 95.25 93 LYS A CA 1
ATOM 754 C C . LYS A 1 93 ? 1.819 0.944 17.417 1.00 95.25 93 LYS A C 1
ATOM 756 O O . LYS A 1 93 ? 2.674 1.601 16.829 1.00 95.25 93 LYS A O 1
ATOM 761 N N . ARG A 1 94 ? 1.228 -0.122 16.872 1.00 93.88 94 ARG A N 1
ATOM 762 C CA . ARG A 1 94 ? 1.657 -0.711 15.597 1.00 93.88 94 ARG A CA 1
ATOM 763 C C . ARG A 1 94 ? 1.396 0.225 14.420 1.00 93.88 94 ARG A C 1
ATOM 765 O O . ARG A 1 94 ? 2.262 0.395 13.571 1.00 93.88 94 ARG A O 1
ATOM 772 N N . VAL A 1 95 ? 0.237 0.886 14.395 1.00 94.62 95 VAL A N 1
ATOM 773 C CA . VAL A 1 95 ? -0.087 1.883 13.359 1.00 94.62 95 VAL A CA 1
ATOM 774 C C . VAL A 1 95 ? 0.937 3.023 13.337 1.00 94.62 95 VAL A C 1
ATOM 776 O O . VAL A 1 95 ? 1.344 3.452 12.257 1.00 94.62 95 VAL A O 1
ATOM 779 N N . VAL A 1 96 ? 1.381 3.499 14.507 1.00 95.31 96 VAL A N 1
ATOM 780 C CA . VAL A 1 96 ? 2.423 4.538 14.604 1.00 95.31 96 VAL A CA 1
ATOM 781 C C . VAL A 1 96 ? 3.761 4.034 14.072 1.00 95.31 96 VAL A C 1
ATOM 783 O O . VAL A 1 96 ? 4.370 4.712 13.244 1.00 95.31 96 VAL A O 1
ATOM 786 N N . GLU A 1 97 ? 4.199 2.854 14.512 1.00 94.62 97 GLU A N 1
ATOM 787 C CA . GLU A 1 97 ? 5.474 2.253 14.102 1.00 94.62 97 GLU A CA 1
ATOM 788 C C . GLU A 1 97 ? 5.538 2.040 12.581 1.00 94.62 97 GLU A C 1
ATOM 790 O O . GLU A 1 97 ? 6.494 2.472 11.932 1.00 94.62 97 GLU A O 1
ATOM 795 N N . GLU A 1 98 ? 4.486 1.475 11.985 1.00 94.62 98 GLU A N 1
ATOM 796 C CA . GLU A 1 98 ? 4.403 1.246 10.538 1.00 94.62 98 GLU A CA 1
ATOM 797 C C . GLU A 1 98 ? 4.383 2.556 9.739 1.00 94.62 98 GLU A C 1
ATOM 799 O O . GLU A 1 98 ? 5.079 2.706 8.725 1.00 94.62 98 GLU A O 1
ATOM 804 N N . HIS A 1 99 ? 3.621 3.553 10.201 1.00 93.75 99 HIS A N 1
ATOM 805 C CA . HIS A 1 99 ? 3.569 4.854 9.532 1.00 93.75 99 HIS A CA 1
ATOM 806 C C . HIS A 1 99 ? 4.920 5.574 9.590 1.00 93.75 99 HIS A C 1
ATOM 808 O O . HIS A 1 99 ? 5.361 6.159 8.589 1.00 93.75 99 HIS A O 1
ATOM 814 N N . GLN A 1 100 ? 5.614 5.484 10.728 1.00 94.12 100 GLN A N 1
ATOM 815 C CA . GLN A 1 100 ? 6.961 6.016 10.897 1.00 94.12 100 GLN A CA 1
ATOM 816 C C . GLN A 1 100 ? 7.955 5.304 9.974 1.00 94.12 100 GLN A C 1
ATOM 818 O O . GLN A 1 100 ? 8.653 5.974 9.205 1.00 94.12 100 GLN A O 1
ATOM 823 N N . TYR A 1 101 ? 7.969 3.969 9.972 1.00 94.44 101 TYR A N 1
ATOM 824 C CA . TYR A 1 101 ? 8.833 3.168 9.104 1.00 94.44 101 TYR A CA 1
ATOM 825 C C . TYR A 1 101 ? 8.671 3.556 7.628 1.00 94.44 101 TYR A C 1
ATOM 827 O O . TYR A 1 101 ? 9.654 3.858 6.935 1.00 94.44 101 TYR A O 1
ATOM 835 N N . LEU A 1 102 ? 7.430 3.617 7.133 1.00 93.94 102 LEU A N 1
ATOM 836 C CA . LEU A 1 102 ? 7.160 4.025 5.757 1.00 93.94 102 LEU A CA 1
ATOM 837 C C . LEU A 1 102 ? 7.598 5.471 5.514 1.00 93.94 102 LEU A C 1
ATOM 839 O O . LEU A 1 102 ? 8.253 5.762 4.508 1.00 93.94 102 LEU A O 1
ATOM 843 N N . THR A 1 103 ? 7.296 6.384 6.436 1.00 92.56 103 THR A N 1
ATOM 844 C CA . THR A 1 103 ? 7.706 7.789 6.335 1.00 92.56 103 THR A CA 1
ATOM 845 C C . THR A 1 103 ? 9.214 7.932 6.182 1.00 92.56 103 THR A C 1
ATOM 847 O O . THR A 1 103 ? 9.663 8.641 5.275 1.00 92.56 103 THR A O 1
ATOM 850 N N . GLU A 1 104 ? 9.994 7.223 6.989 1.00 94.19 104 GLU A N 1
ATOM 851 C CA . GLU A 1 104 ? 11.452 7.222 6.917 1.00 94.19 104 GLU A CA 1
ATOM 852 C C . GLU A 1 104 ? 11.968 6.591 5.622 1.00 94.19 104 GLU A C 1
ATOM 854 O O . GLU A 1 104 ? 12.875 7.136 4.983 1.00 94.19 104 GLU A O 1
ATOM 859 N N . LYS A 1 105 ? 11.377 5.472 5.192 1.00 93.88 105 LYS A N 1
ATOM 860 C CA . LYS A 1 105 ? 11.725 4.785 3.940 1.00 93.88 105 LYS A CA 1
ATOM 861 C C . LYS A 1 105 ? 11.554 5.701 2.730 1.00 93.88 105 LYS A C 1
ATOM 863 O O . LYS A 1 105 ? 12.472 5.827 1.913 1.00 93.88 105 LYS A O 1
ATOM 868 N N . TYR A 1 106 ? 10.413 6.380 2.619 1.00 91.31 106 TYR A N 1
ATOM 869 C CA . TYR A 1 106 ? 10.162 7.319 1.524 1.00 91.31 106 TYR A CA 1
ATOM 870 C C . TYR A 1 106 ? 11.022 8.584 1.634 1.00 91.31 106 TYR A C 1
ATOM 872 O O . TYR A 1 106 ? 11.511 9.073 0.614 1.00 91.31 106 TYR A O 1
ATOM 880 N N . ALA A 1 107 ? 11.295 9.077 2.846 1.00 92.50 107 ALA A N 1
ATOM 881 C CA . ALA A 1 107 ? 12.208 10.202 3.048 1.00 92.50 107 ALA A CA 1
ATOM 882 C C . ALA A 1 107 ? 13.647 9.864 2.618 1.00 92.50 107 ALA A C 1
ATOM 884 O O . ALA A 1 107 ? 14.293 10.668 1.945 1.00 92.50 107 ALA A O 1
ATOM 885 N N . LYS A 1 108 ? 14.146 8.663 2.948 1.00 94.50 108 LYS A N 1
ATOM 886 C CA . LYS A 1 108 ? 15.454 8.153 2.497 1.00 94.50 108 LYS A CA 1
ATOM 887 C C . LYS A 1 108 ? 15.521 8.087 0.968 1.00 94.50 108 LYS A C 1
ATOM 889 O O . LYS A 1 108 ? 16.453 8.632 0.380 1.00 94.50 108 LYS A O 1
ATOM 894 N N . ARG A 1 109 ? 14.502 7.505 0.321 1.00 92.81 109 ARG A N 1
ATOM 895 C CA . ARG A 1 109 ? 14.406 7.441 -1.150 1.00 92.81 109 ARG A CA 1
ATOM 896 C C . ARG A 1 109 ? 14.374 8.825 -1.797 1.00 92.81 109 ARG A C 1
ATOM 898 O O . ARG A 1 109 ? 15.085 9.051 -2.771 1.00 92.81 109 ARG A O 1
ATOM 905 N N . SER A 1 110 ? 13.608 9.765 -1.240 1.00 91.94 110 SER A N 1
ATOM 906 C CA . SER A 1 110 ? 13.563 11.135 -1.764 1.00 91.94 110 SER A CA 1
ATOM 907 C C . SER A 1 110 ? 14.915 11.838 -1.634 1.00 91.94 110 SER A C 1
ATOM 909 O O . SER A 1 110 ? 15.376 12.436 -2.604 1.00 91.94 110 SER A O 1
ATOM 911 N N . ARG A 1 111 ? 15.591 11.730 -0.478 1.00 93.31 111 ARG A N 1
ATOM 912 C CA . ARG A 1 111 ? 16.934 12.304 -0.284 1.00 93.31 111 ARG A CA 1
ATOM 913 C C . ARG A 1 111 ? 17.943 11.735 -1.275 1.00 93.31 111 ARG A C 1
ATOM 915 O O . ARG A 1 111 ? 18.645 12.512 -1.909 1.00 93.31 111 ARG A O 1
ATOM 922 N N . ALA A 1 112 ? 17.971 10.416 -1.461 1.00 92.75 112 ALA A N 1
ATOM 923 C CA . ALA A 1 112 ? 18.834 9.778 -2.454 1.00 92.75 112 ALA A CA 1
ATOM 924 C C . ALA A 1 112 ? 18.532 10.272 -3.881 1.00 92.75 112 ALA A C 1
ATOM 926 O O . ALA A 1 112 ? 19.455 10.585 -4.627 1.00 92.75 112 ALA A O 1
ATOM 927 N N . GLY A 1 113 ? 17.252 10.422 -4.239 1.00 91.88 113 GLY A N 1
ATOM 928 C CA . GLY A 1 113 ? 16.840 10.978 -5.531 1.00 91.88 113 GLY A CA 1
ATOM 929 C C . GLY A 1 113 ? 17.300 12.424 -5.739 1.00 91.88 113 GLY A C 1
ATOM 930 O O . GLY A 1 113 ? 17.853 12.744 -6.789 1.00 91.88 113 GLY A O 1
ATOM 931 N N . LYS A 1 114 ? 17.141 13.286 -4.724 1.00 92.31 114 LYS A N 1
ATOM 932 C CA . LYS A 1 114 ? 17.620 14.680 -4.757 1.00 92.31 114 LYS A CA 1
ATOM 933 C C . LYS A 1 114 ? 19.142 14.750 -4.873 1.00 92.31 114 LYS A C 1
ATOM 935 O O . LYS A 1 114 ? 19.644 15.490 -5.710 1.00 92.31 114 LYS A O 1
ATOM 940 N N . LEU A 1 115 ? 19.867 13.955 -4.085 1.00 90.25 115 LEU A N 1
ATOM 941 C CA . LEU A 1 115 ? 21.329 13.875 -4.151 1.00 90.25 115 LEU A CA 1
ATOM 942 C C . LEU A 1 115 ? 21.806 13.385 -5.522 1.00 90.25 115 LEU A C 1
ATOM 944 O O . LEU A 1 115 ? 22.722 13.970 -6.087 1.00 90.25 115 LEU A O 1
ATOM 948 N N . GLY A 1 116 ? 21.152 12.368 -6.090 1.00 88.88 116 GLY A N 1
ATOM 949 C CA . GLY A 1 116 ? 21.456 11.875 -7.433 1.00 88.88 116 GLY A CA 1
ATOM 950 C C . GLY A 1 116 ? 21.182 12.910 -8.527 1.00 88.88 116 GLY A C 1
ATOM 951 O O . GLY A 1 116 ? 21.966 13.027 -9.464 1.00 88.88 116 GLY A O 1
ATOM 952 N N . ALA A 1 117 ? 20.105 13.692 -8.404 1.00 86.69 117 ALA A N 1
ATOM 953 C CA . ALA A 1 117 ? 19.819 14.793 -9.321 1.00 86.69 117 ALA A CA 1
ATOM 954 C C . ALA A 1 117 ? 20.879 15.899 -9.217 1.00 86.69 117 ALA A C 1
ATOM 956 O O . ALA A 1 117 ? 21.435 16.305 -10.233 1.00 86.69 117 ALA A O 1
ATOM 957 N N . ILE A 1 118 ? 21.220 16.329 -7.997 1.00 85.88 118 ILE A N 1
ATOM 958 C CA . ILE A 1 118 ? 22.275 17.324 -7.761 1.00 85.88 118 ILE A CA 1
ATOM 959 C C . ILE A 1 118 ? 23.602 16.834 -8.340 1.00 85.88 118 ILE A C 1
ATOM 961 O O . ILE A 1 118 ? 24.221 17.576 -9.087 1.00 85.88 118 ILE A O 1
ATOM 965 N N . ALA A 1 119 ? 23.998 15.583 -8.080 1.00 81.38 119 ALA A N 1
ATOM 966 C CA . ALA A 1 119 ? 25.231 14.999 -8.607 1.00 81.38 119 ALA A CA 1
ATOM 967 C C . ALA A 1 119 ? 25.274 14.979 -10.145 1.00 81.38 119 ALA A C 1
ATOM 969 O O . ALA A 1 119 ? 26.323 15.224 -10.733 1.00 81.38 119 ALA A O 1
ATOM 970 N N . LYS A 1 120 ? 24.139 14.732 -10.814 1.00 76.19 120 LYS A N 1
ATOM 971 C CA . LYS A 1 120 ? 24.041 14.834 -12.280 1.00 76.19 120 LYS A CA 1
ATOM 972 C C . LYS A 1 120 ? 24.173 16.272 -12.779 1.00 76.19 120 LYS A C 1
ATOM 974 O O . LYS A 1 120 ? 24.754 16.479 -13.835 1.00 76.19 120 LYS A O 1
ATOM 979 N N . HIS A 1 121 ? 23.628 17.242 -12.047 1.00 75.69 121 HIS A N 1
ATOM 980 C CA . HIS A 1 121 ? 23.706 18.657 -12.412 1.00 75.69 121 HIS A CA 1
ATOM 981 C C . HIS A 1 121 ? 25.070 19.289 -12.096 1.00 75.69 121 HIS A C 1
ATOM 983 O O . HIS A 1 121 ? 25.473 20.216 -12.790 1.00 75.69 121 HIS A O 1
ATOM 989 N N . SER A 1 122 ? 25.778 18.806 -11.070 1.00 71.06 122 SER A N 1
ATOM 990 C CA . SER A 1 122 ? 27.082 19.327 -10.643 1.00 71.06 122 SER A CA 1
ATOM 991 C C . SER A 1 122 ? 28.279 18.613 -11.276 1.00 71.06 122 SER A C 1
ATOM 993 O O . SER A 1 122 ? 29.392 19.139 -11.230 1.00 71.06 122 SER A O 1
ATOM 995 N N . ALA A 1 123 ? 28.087 17.439 -11.886 1.00 60.41 123 ALA A N 1
ATOM 996 C CA . ALA A 1 123 ? 29.134 16.777 -12.652 1.00 60.41 123 ALA A CA 1
ATOM 997 C C . ALA A 1 123 ? 29.473 17.594 -13.911 1.00 60.41 123 ALA A C 1
ATOM 999 O O . ALA A 1 123 ? 28.674 17.705 -14.839 1.00 60.41 123 ALA A O 1
ATOM 1000 N N . SER A 1 124 ? 30.687 18.148 -13.964 1.00 57.84 124 SER A N 1
ATOM 1001 C CA . SER A 1 124 ? 31.261 18.633 -15.222 1.00 57.84 124 SER A CA 1
ATOM 1002 C C . SER A 1 124 ? 31.530 17.429 -16.136 1.00 57.84 124 SER A C 1
ATOM 1004 O O . SER A 1 124 ? 31.822 16.332 -15.653 1.00 57.84 124 SER A O 1
ATOM 1006 N N . GLY A 1 125 ? 31.437 17.613 -17.458 1.00 57.16 125 GLY A N 1
ATOM 1007 C CA . GLY A 1 125 ? 31.426 16.530 -18.457 1.00 57.16 125 GLY A CA 1
ATOM 1008 C C . GLY A 1 125 ? 32.605 15.540 -18.445 1.00 57.16 125 GLY A C 1
ATOM 1009 O O . GLY A 1 125 ? 32.581 14.584 -19.211 1.00 57.16 125 GLY A O 1
ATOM 1010 N N . LYS A 1 126 ? 33.617 15.723 -17.585 1.00 54.41 126 LYS A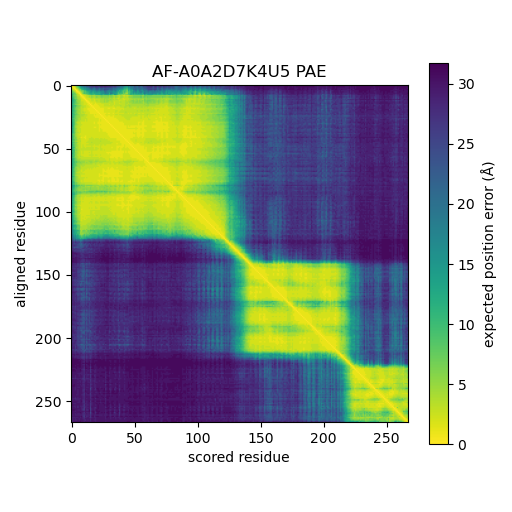 N 1
ATOM 1011 C CA . LYS A 1 126 ? 34.736 14.787 -17.384 1.00 54.41 126 LYS A CA 1
ATOM 1012 C C . LYS A 1 126 ? 34.419 13.604 -16.455 1.00 54.41 126 LYS A C 1
ATOM 1014 O O . LYS A 1 126 ? 35.111 12.598 -16.548 1.00 54.41 126 LYS A O 1
ATOM 1019 N N . THR A 1 127 ? 33.420 13.698 -15.571 1.00 55.19 127 THR A N 1
ATOM 1020 C CA . THR A 1 127 ? 33.059 12.617 -14.620 1.00 55.19 127 THR A CA 1
ATOM 1021 C C . THR A 1 127 ? 31.708 11.963 -14.907 1.00 55.19 127 THR A C 1
ATOM 1023 O O . THR A 1 127 ? 31.319 11.018 -14.221 1.00 55.19 127 THR A O 1
ATOM 1026 N N . MET A 1 128 ? 30.988 12.424 -15.932 1.00 54.28 128 MET A N 1
ATOM 1027 C CA . MET A 1 128 ? 29.779 11.752 -16.396 1.00 54.28 128 MET A CA 1
ATOM 1028 C C . MET A 1 128 ? 30.157 10.524 -17.227 1.00 54.28 128 MET A C 1
ATOM 1030 O O . MET A 1 128 ? 30.958 10.624 -18.155 1.00 54.28 128 MET A O 1
ATOM 1034 N N . ALA A 1 129 ? 29.552 9.371 -16.930 1.00 55.22 129 ALA A N 1
ATOM 1035 C CA . ALA A 1 129 ? 29.564 8.255 -17.870 1.00 55.22 129 ALA A CA 1
ATOM 1036 C C . ALA A 1 129 ? 29.023 8.764 -19.223 1.00 55.22 129 ALA A C 1
ATOM 1038 O O . ALA A 1 129 ? 28.004 9.467 -19.220 1.00 55.22 129 ALA A O 1
ATOM 1039 N N . PRO A 1 130 ? 29.683 8.466 -20.358 1.00 57.28 130 PRO A N 1
ATOM 1040 C CA . PRO A 1 130 ? 29.251 8.970 -21.652 1.00 57.28 130 PRO A CA 1
ATOM 1041 C C . PRO A 1 130 ? 27.791 8.590 -21.888 1.00 57.28 130 PRO A C 1
ATOM 1043 O O . PRO A 1 130 ? 27.432 7.414 -21.820 1.00 57.28 130 PRO A O 1
ATOM 1046 N N . ILE A 1 131 ? 26.942 9.582 -22.154 1.00 54.38 131 ILE A N 1
ATOM 1047 C CA . ILE A 1 131 ? 25.584 9.322 -22.628 1.00 54.38 131 ILE A CA 1
ATOM 1048 C C . ILE A 1 131 ? 25.758 8.639 -23.992 1.00 54.38 131 ILE A C 1
ATOM 1050 O O . ILE A 1 131 ? 26.427 9.221 -24.853 1.00 54.38 131 ILE A O 1
ATOM 1054 N N . PRO A 1 132 ? 25.222 7.424 -24.214 1.00 48.31 132 PRO A N 1
ATOM 1055 C CA . PRO A 1 132 ? 25.284 6.795 -25.523 1.00 48.31 132 PRO A CA 1
ATOM 1056 C C . PRO A 1 132 ? 24.665 7.756 -26.532 1.00 48.31 132 PRO A C 1
ATOM 1058 O O . PRO A 1 132 ? 23.506 8.147 -26.395 1.00 48.31 132 PRO A O 1
ATOM 1061 N N . ASN A 1 133 ? 25.466 8.199 -27.497 1.00 45.84 133 ASN A N 1
ATOM 1062 C CA . ASN A 1 133 ? 25.020 9.134 -28.514 1.00 45.84 133 ASN A CA 1
ATOM 1063 C C . ASN A 1 133 ? 23.846 8.487 -29.279 1.00 45.84 133 ASN A C 1
ATOM 1065 O O . ASN A 1 133 ? 24.060 7.433 -29.883 1.00 45.84 133 ASN A O 1
ATOM 1069 N N . PRO A 1 134 ? 22.624 9.058 -29.258 1.00 55.28 134 PRO A N 1
ATOM 1070 C CA . PRO A 1 134 ? 21.448 8.420 -29.856 1.00 55.28 134 PRO A CA 1
ATOM 1071 C C . PRO A 1 134 ? 21.569 8.263 -31.376 1.00 55.28 134 PRO A C 1
ATOM 1073 O O . PRO A 1 134 ? 20.865 7.448 -31.959 1.00 55.28 134 PRO A O 1
ATOM 1076 N N . ASN A 1 135 ? 22.500 8.988 -32.003 1.00 50.91 135 ASN A N 1
ATOM 1077 C CA . ASN A 1 135 ? 22.929 8.757 -33.374 1.00 50.91 135 ASN A CA 1
ATOM 1078 C C . ASN A 1 135 ? 24.458 8.653 -33.427 1.00 50.91 135 ASN A C 1
ATOM 1080 O O . ASN A 1 135 ? 25.139 9.685 -33.481 1.00 50.91 135 ASN A O 1
ATOM 1084 N N . PRO A 1 136 ? 25.039 7.440 -33.442 1.00 51.28 136 PRO A N 1
ATOM 1085 C CA . PRO A 1 136 ? 26.428 7.300 -33.840 1.00 51.28 136 PRO A CA 1
ATOM 1086 C C . PRO A 1 136 ? 26.540 7.803 -35.282 1.00 51.28 136 PRO A C 1
ATOM 1088 O O . PRO A 1 136 ? 25.970 7.210 -36.192 1.00 51.28 136 PRO A O 1
ATOM 1091 N N . LYS A 1 137 ? 27.260 8.909 -35.508 1.00 52.69 137 LYS A N 1
ATOM 1092 C CA . LYS A 1 137 ? 27.752 9.229 -36.854 1.00 52.69 137 LYS A CA 1
ATOM 1093 C C . LYS A 1 137 ? 28.677 8.070 -37.244 1.00 52.69 137 LYS A C 1
ATOM 1095 O O . LYS A 1 137 ? 29.699 7.906 -36.573 1.00 52.69 137 LYS A O 1
ATOM 1100 N N . PRO A 1 138 ? 28.344 7.239 -38.247 1.00 52.00 138 PRO A N 1
ATOM 1101 C CA . PRO A 1 138 ? 29.171 6.093 -38.579 1.00 52.00 138 PRO A CA 1
ATOM 1102 C C . PRO A 1 138 ? 30.423 6.606 -39.28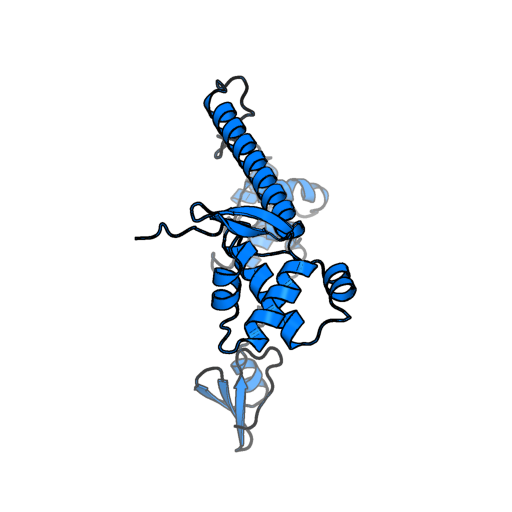6 1.00 52.00 138 PRO A C 1
ATOM 1104 O O . PRO A 1 138 ? 30.417 6.850 -40.487 1.00 52.00 138 PRO A O 1
ATOM 1107 N N . ASN A 1 139 ? 31.504 6.807 -38.534 1.00 55.00 139 ASN A N 1
ATOM 1108 C CA . ASN A 1 139 ? 32.800 7.188 -39.090 1.00 55.00 139 ASN A CA 1
ATOM 1109 C C . ASN A 1 139 ? 33.651 5.932 -39.339 1.00 55.00 139 ASN A C 1
ATOM 1111 O O . ASN A 1 139 ? 34.706 5.741 -38.744 1.00 55.00 139 ASN A O 1
ATOM 1115 N N . LYS A 1 140 ? 33.082 5.027 -40.143 1.00 63.06 140 LYS A N 1
ATOM 1116 C CA . LYS A 1 140 ? 33.670 3.899 -40.891 1.00 63.06 140 LYS A CA 1
ATOM 1117 C C . LYS A 1 140 ? 32.509 3.019 -41.343 1.00 63.06 140 LYS A C 1
ATOM 1119 O O . LYS A 1 140 ? 31.578 2.800 -40.568 1.00 63.06 140 LYS A O 1
ATOM 1124 N N . ASN A 1 141 ? 32.547 2.533 -42.584 1.00 70.31 141 ASN A N 1
ATOM 1125 C CA . ASN A 1 141 ? 31.603 1.504 -42.993 1.00 70.31 141 ASN A CA 1
ATOM 1126 C C . ASN A 1 141 ? 31.876 0.259 -42.136 1.00 70.31 141 ASN A C 1
ATOM 1128 O O . ASN A 1 141 ? 32.949 -0.327 -42.232 1.00 70.31 141 ASN A O 1
ATOM 1132 N N . ILE A 1 142 ? 30.955 -0.059 -41.225 1.00 80.12 142 ILE A N 1
ATOM 1133 C CA . ILE A 1 142 ? 31.071 -1.199 -40.304 1.00 80.12 142 ILE A CA 1
ATOM 1134 C C . ILE A 1 142 ? 30.644 -2.516 -40.959 1.00 80.12 142 ILE A C 1
ATOM 1136 O O . ILE A 1 142 ? 30.774 -3.563 -40.331 1.00 80.12 142 ILE A O 1
ATOM 1140 N N . TYR A 1 143 ? 30.099 -2.444 -42.175 1.00 87.25 143 TYR A N 1
ATOM 1141 C CA . TYR A 1 143 ? 29.573 -3.569 -42.931 1.00 87.25 143 TYR A CA 1
ATOM 1142 C C . TYR A 1 143 ? 30.655 -4.140 -43.850 1.00 87.25 143 TYR A C 1
ATOM 1144 O O . TYR A 1 143 ? 31.334 -3.378 -44.543 1.00 87.25 143 TYR A O 1
ATOM 1152 N N . ASP A 1 144 ? 30.804 -5.465 -43.863 1.00 88.12 144 ASP A N 1
ATOM 1153 C CA . ASP A 1 144 ? 31.658 -6.146 -44.834 1.00 88.12 144 ASP A CA 1
ATOM 1154 C C . ASP A 1 144 ? 31.109 -6.027 -46.271 1.00 88.12 144 ASP A C 1
ATOM 1156 O O . ASP A 1 144 ? 29.943 -5.682 -46.502 1.00 88.12 144 ASP A O 1
ATOM 1160 N N . GLU A 1 145 ? 31.979 -6.272 -47.254 1.00 88.81 145 GLU A N 1
ATOM 1161 C CA . GLU A 1 145 ? 31.662 -6.112 -48.676 1.00 88.81 145 GLU A CA 1
ATOM 1162 C C . GLU A 1 145 ? 30.547 -7.061 -49.144 1.00 88.81 145 GLU A C 1
ATOM 1164 O O . GLU A 1 145 ? 29.674 -6.652 -49.916 1.00 88.81 145 GLU A O 1
ATOM 1169 N N . HIS A 1 146 ? 30.522 -8.291 -48.625 1.00 88.44 146 HIS A N 1
ATOM 1170 C CA . HIS A 1 146 ? 29.538 -9.309 -48.981 1.00 88.44 146 HIS A CA 1
ATOM 1171 C C . HIS A 1 146 ? 28.135 -8.926 -48.501 1.00 88.44 146 HIS A C 1
ATOM 1173 O O . HIS A 1 146 ? 27.167 -8.980 -49.269 1.00 88.44 146 HIS A O 1
ATOM 1179 N N . PHE A 1 147 ? 28.015 -8.451 -47.261 1.00 91.94 147 PHE A N 1
ATOM 1180 C CA . PHE A 1 147 ? 26.754 -7.951 -46.729 1.00 91.94 147 PHE A CA 1
ATOM 1181 C C . PHE A 1 147 ? 26.286 -6.680 -47.445 1.00 91.94 147 PHE A C 1
ATOM 1183 O O . PHE A 1 147 ? 25.090 -6.514 -47.697 1.00 91.94 147 PHE A O 1
ATOM 1190 N N . GLU A 1 148 ? 27.199 -5.771 -47.797 1.00 92.62 148 GLU A N 1
ATOM 1191 C CA . GLU A 1 148 ? 26.860 -4.579 -48.582 1.00 92.62 148 GLU A CA 1
ATOM 1192 C C . GLU A 1 148 ? 26.311 -4.937 -49.966 1.00 92.62 148 GLU A C 1
ATOM 1194 O O . GLU A 1 148 ? 25.334 -4.331 -50.422 1.00 92.62 148 GLU A O 1
ATOM 1199 N N . GLU A 1 149 ? 26.905 -5.930 -50.629 1.00 92.75 149 GLU A N 1
ATOM 1200 C CA . GLU A 1 149 ? 26.402 -6.443 -51.899 1.00 92.75 149 GLU A CA 1
ATOM 1201 C C . GLU A 1 149 ? 25.004 -7.056 -51.736 1.00 92.75 149 GLU A C 1
ATOM 1203 O O . GLU A 1 149 ? 24.088 -6.700 -52.487 1.00 92.75 149 GLU A O 1
ATOM 1208 N N . LEU A 1 150 ? 24.813 -7.917 -50.731 1.00 93.62 150 LEU A N 1
ATOM 1209 C CA . LEU A 1 150 ? 23.520 -8.530 -50.425 1.00 93.62 150 LEU A CA 1
ATOM 1210 C C . LEU A 1 150 ? 22.450 -7.466 -50.184 1.00 93.62 150 LEU A C 1
ATOM 1212 O O . LEU A 1 150 ? 21.407 -7.461 -50.838 1.00 93.62 150 LEU A O 1
ATOM 1216 N N . TRP A 1 151 ? 22.734 -6.519 -49.290 1.00 94.31 151 TRP A N 1
ATOM 1217 C CA . TRP A 1 151 ? 21.801 -5.467 -48.907 1.00 94.31 151 TRP A CA 1
ATOM 1218 C C . TRP A 1 151 ? 21.376 -4.618 -50.105 1.00 94.31 151 TRP A C 1
ATOM 1220 O O . TRP A 1 151 ? 20.212 -4.232 -50.209 1.00 94.31 151 TRP A O 1
ATOM 1230 N N . LYS A 1 152 ? 22.292 -4.332 -51.041 1.00 94.38 152 LYS A N 1
ATOM 1231 C CA . LYS A 1 152 ? 21.978 -3.591 -52.273 1.00 94.38 152 LYS A CA 1
ATOM 1232 C C . LYS A 1 152 ? 21.010 -4.343 -53.188 1.00 94.38 152 LYS A C 1
ATOM 1234 O O . LYS A 1 152 ? 20.197 -3.675 -53.823 1.00 94.38 152 LYS A O 1
ATOM 1239 N N . LYS A 1 153 ? 21.078 -5.678 -53.232 1.00 94.75 153 LYS A N 1
ATOM 1240 C CA . LYS A 1 153 ? 20.250 -6.537 -54.099 1.00 94.75 153 LYS A CA 1
ATOM 1241 C C . LYS A 1 153 ? 18.829 -6.785 -53.576 1.00 94.75 153 LYS A C 1
ATOM 1243 O O . LYS A 1 153 ? 18.004 -7.285 -54.336 1.00 94.75 153 LYS A O 1
ATOM 1248 N N . LEU A 1 154 ? 18.523 -6.442 -52.323 1.00 93.69 154 LEU A N 1
ATOM 1249 C CA . LEU A 1 154 ? 17.173 -6.600 -51.765 1.00 93.69 154 LEU A CA 1
ATOM 1250 C C . LEU A 1 154 ? 16.189 -5.599 -52.394 1.00 93.69 154 LEU A C 1
ATOM 1252 O O . LEU A 1 154 ? 16.456 -4.393 -52.403 1.00 93.69 154 LEU A O 1
ATOM 1256 N N . SER A 1 155 ? 15.034 -6.087 -52.851 1.00 91.12 155 SER A N 1
ATOM 1257 C CA . SER A 1 155 ? 13.947 -5.281 -53.424 1.00 91.12 155 SER A CA 1
ATOM 1258 C C . SER A 1 155 ? 13.288 -4.382 -52.372 1.00 91.12 155 SER A C 1
ATOM 1260 O O . SER A 1 155 ? 13.034 -3.206 -52.626 1.00 91.12 155 SER A O 1
ATOM 1262 N N . ILE A 1 156 ? 13.078 -4.908 -51.158 1.00 88.94 156 ILE A N 1
ATOM 1263 C CA . ILE A 1 156 ? 12.492 -4.193 -50.017 1.00 88.94 156 ILE A CA 1
ATOM 1264 C C . ILE A 1 156 ? 13.413 -4.318 -48.799 1.00 88.94 156 ILE A C 1
ATOM 1266 O O . ILE A 1 156 ? 13.626 -5.403 -48.257 1.00 88.94 156 ILE A O 1
ATOM 1270 N N . LYS A 1 157 ? 13.925 -3.179 -48.321 1.00 92.12 157 LYS A N 1
ATOM 1271 C CA . LYS A 1 157 ? 14.883 -3.074 -47.203 1.00 92.12 157 LYS A CA 1
ATOM 1272 C C . LYS A 1 157 ? 14.179 -2.744 -45.887 1.00 92.12 157 LYS A C 1
ATOM 1274 O O . LYS A 1 157 ? 14.385 -1.674 -45.313 1.00 92.12 157 LYS A O 1
ATOM 1279 N N . ARG A 1 158 ? 13.297 -3.628 -45.415 1.00 87.75 158 ARG A N 1
ATOM 1280 C CA . ARG A 1 158 ? 12.539 -3.361 -44.188 1.00 87.75 158 ARG A CA 1
ATOM 1281 C C . ARG A 1 158 ? 13.363 -3.660 -42.936 1.00 87.75 158 ARG A C 1
ATOM 1283 O O . ARG A 1 158 ? 13.859 -4.768 -42.747 1.00 87.75 158 ARG A O 1
ATOM 1290 N N . GLY A 1 159 ? 13.383 -2.706 -42.007 1.00 87.75 159 GLY A N 1
ATOM 1291 C CA . GLY A 1 159 ? 14.057 -2.830 -40.711 1.00 87.75 159 GLY A CA 1
ATOM 1292 C C . GLY A 1 159 ? 15.437 -2.189 -40.675 1.00 87.75 159 GLY A C 1
ATOM 1293 O O . GLY A 1 159 ? 15.841 -1.477 -41.589 1.00 87.75 159 GLY A O 1
ATOM 1294 N N . SER A 1 160 ? 16.151 -2.420 -39.576 1.00 91.06 160 SER A N 1
ATOM 1295 C CA . SER A 1 160 ? 17.476 -1.844 -39.351 1.00 91.06 160 SER A CA 1
ATOM 1296 C C . SER A 1 160 ? 18.559 -2.629 -40.098 1.00 91.06 160 SER A C 1
ATOM 1298 O O . SER A 1 160 ? 18.751 -3.818 -39.832 1.00 91.06 160 SER A O 1
ATOM 1300 N N . LYS A 1 161 ? 19.318 -1.949 -40.973 1.00 92.81 161 LYS A N 1
ATOM 1301 C CA . LYS A 1 161 ? 20.518 -2.504 -41.635 1.00 92.81 161 LYS A CA 1
ATOM 1302 C C . LYS A 1 161 ? 21.528 -3.046 -40.618 1.00 92.81 161 LYS A C 1
ATOM 1304 O O . LYS A 1 161 ? 22.119 -4.097 -40.831 1.00 92.81 161 LYS A O 1
ATOM 1309 N N . PHE A 1 162 ? 21.667 -2.359 -39.485 1.00 92.06 162 PHE A N 1
ATOM 1310 C CA . PHE A 1 162 ? 22.564 -2.752 -38.402 1.00 92.06 162 PHE A CA 1
ATOM 1311 C C . PHE A 1 162 ? 22.150 -4.068 -37.733 1.00 92.06 162 PHE A C 1
ATOM 1313 O O . PHE A 1 162 ? 22.992 -4.930 -37.499 1.00 92.06 162 PHE A O 1
ATOM 1320 N N . GLU A 1 163 ? 20.857 -4.260 -37.462 1.00 92.19 163 GLU A N 1
ATOM 1321 C CA . GLU A 1 163 ? 20.376 -5.520 -36.876 1.00 92.19 163 GLU A CA 1
ATOM 1322 C C . GLU A 1 163 ? 20.460 -6.680 -37.871 1.00 92.19 163 GLU A C 1
ATOM 1324 O O . GLU A 1 163 ? 20.812 -7.791 -37.486 1.00 92.19 163 GLU A O 1
ATOM 1329 N N . ALA A 1 164 ? 20.208 -6.429 -39.158 1.00 93.88 164 ALA A N 1
ATOM 1330 C CA . ALA A 1 164 ? 20.417 -7.435 -40.195 1.00 93.88 164 ALA A CA 1
ATOM 1331 C C . ALA A 1 164 ? 21.887 -7.867 -40.283 1.00 93.88 164 ALA A C 1
ATOM 1333 O O . ALA A 1 164 ? 22.161 -9.061 -40.345 1.00 93.88 164 ALA A O 1
ATOM 1334 N N . TYR A 1 165 ? 22.820 -6.917 -40.195 1.00 93.88 165 TYR A N 1
ATOM 1335 C CA . TYR A 1 165 ? 24.250 -7.208 -40.205 1.00 93.88 165 TYR A CA 1
ATOM 1336 C C . TYR A 1 165 ? 24.698 -8.061 -39.014 1.00 93.88 165 TYR A C 1
ATOM 1338 O O . TYR A 1 165 ? 25.413 -9.041 -39.183 1.00 93.88 165 TYR A O 1
ATOM 1346 N N . LYS A 1 166 ? 24.220 -7.760 -37.799 1.00 92.31 166 LYS A N 1
ATOM 1347 C CA . LYS A 1 166 ? 24.516 -8.592 -36.619 1.00 92.31 166 LYS A CA 1
ATOM 1348 C C . LYS A 1 166 ? 24.086 -10.044 -36.798 1.00 92.31 166 LYS A C 1
ATOM 1350 O O . LYS A 1 166 ? 24.744 -10.942 -36.280 1.00 92.31 166 LYS A O 1
ATOM 1355 N N . ILE A 1 167 ? 22.943 -10.262 -37.444 1.00 92.50 167 ILE A N 1
ATOM 1356 C CA . ILE A 1 167 ? 22.432 -11.603 -37.722 1.00 92.50 167 ILE A CA 1
ATOM 1357 C C . ILE A 1 167 ? 23.246 -12.257 -38.844 1.00 92.50 167 ILE A C 1
ATOM 1359 O O . ILE A 1 167 ? 23.629 -13.411 -38.691 1.00 92.50 167 ILE A O 1
ATOM 1363 N N . TRP A 1 168 ? 23.588 -11.511 -39.897 1.00 91.94 168 TRP A N 1
ATOM 1364 C CA . TRP A 1 168 ? 24.485 -11.955 -40.965 1.00 91.94 168 TRP A CA 1
ATOM 1365 C C . TRP A 1 168 ? 25.817 -12.476 -40.417 1.00 91.94 168 TRP A C 1
ATOM 1367 O O . TRP A 1 168 ? 26.129 -13.640 -40.628 1.00 91.94 168 TRP A O 1
ATOM 1377 N N . CYS A 1 169 ? 26.531 -11.704 -39.590 1.00 89.69 169 CYS A N 1
ATOM 1378 C CA . CYS A 1 169 ? 27.811 -12.137 -39.013 1.00 89.69 169 CYS A CA 1
ATOM 1379 C C . CYS A 1 169 ? 27.713 -13.420 -38.165 1.00 89.69 169 CYS A C 1
ATOM 1381 O O . CYS A 1 169 ? 28.705 -14.121 -37.992 1.00 89.69 169 CYS A O 1
ATOM 1383 N N . LYS A 1 170 ? 26.538 -13.730 -37.598 1.00 89.69 170 LYS A N 1
ATOM 1384 C CA . LYS A 1 170 ? 26.312 -14.982 -36.851 1.00 89.69 170 LYS A CA 1
ATOM 1385 C C . LYS A 1 170 ? 26.059 -16.180 -37.766 1.00 89.69 170 LYS A C 1
ATOM 1387 O O . LYS A 1 170 ? 26.256 -17.311 -37.336 1.00 89.69 170 LYS A O 1
ATOM 1392 N N . LEU A 1 171 ? 25.564 -15.929 -38.974 1.00 85.69 171 LEU A N 1
ATOM 1393 C CA . LEU A 1 171 ? 25.106 -16.938 -39.926 1.00 85.69 171 LEU A CA 1
ATOM 1394 C C . LEU A 1 171 ? 26.052 -17.118 -41.117 1.00 85.69 171 LEU A C 1
ATOM 1396 O O . LEU A 1 171 ? 25.893 -18.093 -41.838 1.00 85.69 171 LEU A O 1
ATOM 1400 N N . ASP A 1 172 ? 27.021 -16.225 -41.312 1.00 73.88 172 ASP A N 1
ATOM 1401 C CA . ASP A 1 172 ? 27.947 -16.207 -42.454 1.00 73.88 172 ASP A CA 1
ATOM 1402 C C . ASP A 1 172 ? 28.661 -17.558 -42.661 1.00 73.88 172 ASP A C 1
ATOM 1404 O O . ASP A 1 172 ? 28.755 -18.058 -43.772 1.00 73.88 172 ASP A O 1
ATOM 1408 N N . ASN A 1 173 ? 29.026 -18.242 -41.570 1.00 74.00 173 ASN A N 1
ATOM 1409 C CA . ASN A 1 173 ? 29.646 -19.576 -41.619 1.00 74.00 173 ASN A CA 1
ATOM 1410 C C . ASN A 1 173 ? 28.653 -20.747 -41.763 1.00 74.00 173 ASN A C 1
ATOM 1412 O O . ASN A 1 173 ? 29.062 -21.906 -41.797 1.00 74.00 173 ASN A O 1
ATOM 1416 N N . ILE A 1 174 ? 27.350 -20.471 -41.752 1.00 78.50 174 ILE A N 1
ATOM 1417 C CA . ILE A 1 174 ? 26.268 -21.469 -41.755 1.00 78.50 174 ILE A CA 1
ATOM 1418 C C . ILE A 1 174 ? 25.529 -21.457 -43.094 1.00 78.50 174 ILE A C 1
ATOM 1420 O O . ILE A 1 174 ? 25.048 -22.497 -43.543 1.00 78.50 174 ILE A O 1
ATOM 1424 N N . ILE A 1 175 ? 25.414 -20.291 -43.729 1.00 83.00 175 ILE A N 1
ATOM 1425 C CA . ILE A 1 175 ? 24.713 -20.152 -44.999 1.00 83.00 175 ILE A CA 1
ATOM 1426 C C . ILE A 1 175 ? 25.611 -20.682 -46.121 1.00 83.00 175 ILE A C 1
ATOM 1428 O O . ILE A 1 175 ? 26.622 -20.082 -46.462 1.00 83.00 175 ILE A O 1
ATOM 1432 N N . SER A 1 176 ? 25.219 -21.804 -46.724 1.00 81.38 176 SER A N 1
ATOM 1433 C CA . SER A 1 176 ? 25.910 -22.401 -47.877 1.00 81.38 176 SER A CA 1
ATOM 1434 C C . SER A 1 176 ? 25.527 -21.772 -49.225 1.00 81.38 176 SER A C 1
ATOM 1436 O O . SER A 1 176 ? 26.033 -22.192 -50.263 1.00 81.38 176 SER A O 1
ATOM 1438 N N . LEU A 1 177 ? 24.623 -20.789 -49.218 1.00 85.12 177 LEU A N 1
ATOM 1439 C CA . LEU A 1 177 ? 24.133 -20.091 -50.404 1.00 85.12 177 LEU A CA 1
ATOM 1440 C C . LEU A 1 177 ? 25.000 -18.874 -50.727 1.00 85.12 177 LEU A C 1
ATOM 1442 O O . LEU A 1 177 ? 25.453 -18.151 -49.841 1.00 85.12 177 LEU A O 1
ATOM 1446 N N . SER A 1 178 ? 25.158 -18.582 -52.013 1.00 88.50 178 SER A N 1
ATOM 1447 C CA . SER A 1 178 ? 25.778 -17.343 -52.467 1.00 88.50 178 SER A CA 1
ATOM 1448 C C . SER A 1 178 ? 24.893 -16.126 -52.173 1.00 88.50 178 SER A C 1
ATOM 1450 O O . SER A 1 178 ? 23.664 -16.199 -52.130 1.00 88.50 178 SER A O 1
ATOM 1452 N N . ILE A 1 179 ? 25.516 -14.949 -52.078 1.00 90.06 179 ILE A N 1
ATOM 1453 C CA . ILE A 1 179 ? 24.831 -13.654 -51.907 1.00 90.06 179 ILE A CA 1
ATOM 1454 C C . ILE A 1 179 ? 23.702 -13.456 -52.929 1.00 90.06 179 ILE A C 1
ATOM 1456 O O . ILE A 1 179 ? 22.638 -12.922 -52.608 1.00 90.06 179 ILE A O 1
ATOM 1460 N N . LYS A 1 180 ? 23.933 -13.881 -54.178 1.00 90.25 180 LYS A N 1
ATOM 1461 C CA . LYS A 1 180 ? 22.948 -13.765 -55.257 1.00 90.25 180 LYS A CA 1
ATOM 1462 C C . LYS A 1 180 ? 21.747 -14.670 -55.007 1.00 90.25 180 LYS A C 1
ATOM 1464 O O . LYS A 1 180 ? 20.627 -14.216 -55.203 1.00 90.25 180 LYS A O 1
ATOM 1469 N N . GLU A 1 181 ? 21.961 -15.903 -54.560 1.00 90.69 181 GLU A N 1
ATOM 1470 C CA . GLU A 1 181 ? 20.879 -16.849 -54.266 1.00 90.69 181 GLU A CA 1
ATOM 1471 C C . GLU A 1 181 ? 20.022 -16.367 -53.095 1.00 90.69 181 GLU A C 1
ATOM 1473 O O . GLU A 1 181 ? 18.802 -16.318 -53.219 1.00 90.69 181 GLU A O 1
ATOM 1478 N N . ILE A 1 182 ? 20.646 -15.898 -52.011 1.00 92.25 182 ILE A N 1
ATOM 1479 C CA . ILE A 1 182 ? 19.931 -15.362 -50.841 1.00 92.25 182 ILE A CA 1
ATOM 1480 C C . ILE A 1 182 ? 19.045 -14.176 -51.240 1.00 92.25 182 ILE A C 1
ATOM 1482 O O . ILE A 1 182 ? 17.873 -14.117 -50.864 1.00 92.25 182 ILE A O 1
ATOM 1486 N N . ALA A 1 183 ? 19.590 -13.237 -52.023 1.00 93.25 183 ALA A N 1
ATOM 1487 C CA . ALA A 1 183 ? 18.832 -12.087 -52.504 1.00 93.25 183 ALA A CA 1
ATOM 1488 C C . ALA A 1 183 ? 17.671 -12.510 -53.415 1.00 93.25 183 ALA A C 1
ATOM 1490 O O . ALA A 1 183 ? 16.575 -11.965 -53.294 1.00 93.25 183 ALA A O 1
ATOM 1491 N N . THR A 1 184 ? 17.899 -13.477 -54.308 1.00 93.88 184 THR A N 1
ATOM 1492 C CA . THR A 1 184 ? 16.868 -14.013 -55.207 1.00 93.88 184 THR A CA 1
ATOM 1493 C C . THR A 1 184 ? 15.719 -14.635 -54.423 1.00 93.88 184 THR A C 1
ATOM 1495 O O . THR A 1 184 ? 14.574 -14.263 -54.671 1.00 93.88 184 THR A O 1
ATOM 1498 N N . ILE A 1 185 ? 16.010 -15.509 -53.453 1.00 91.81 185 ILE A N 1
ATOM 1499 C CA . ILE A 1 185 ? 14.981 -16.174 -52.641 1.00 91.81 185 ILE A CA 1
ATOM 1500 C C . ILE A 1 185 ? 14.173 -15.132 -51.868 1.00 91.81 185 ILE A C 1
ATOM 1502 O O . ILE A 1 185 ? 12.951 -15.097 -51.974 1.00 91.81 185 ILE A O 1
ATOM 1506 N N . TYR A 1 186 ? 14.840 -14.219 -51.153 1.00 92.88 186 TYR A N 1
ATOM 1507 C CA . TYR A 1 186 ? 14.140 -13.167 -50.415 1.00 92.88 186 TYR A CA 1
ATOM 1508 C C . TYR A 1 186 ? 13.251 -12.320 -51.335 1.00 92.88 186 TYR A C 1
ATOM 1510 O O . TYR A 1 186 ? 12.085 -12.081 -51.033 1.00 92.88 186 TYR A O 1
ATOM 1518 N N . ASN A 1 187 ? 13.775 -11.878 -52.480 1.00 92.94 187 ASN A N 1
ATOM 1519 C CA . ASN A 1 187 ? 13.018 -11.042 -53.408 1.00 92.94 187 ASN A CA 1
ATOM 1520 C C . ASN A 1 187 ? 11.818 -11.780 -54.019 1.00 92.94 187 ASN A C 1
ATOM 1522 O O . ASN A 1 187 ? 10.791 -11.142 -54.244 1.00 92.94 187 ASN A O 1
ATOM 1526 N N . ALA A 1 188 ? 11.940 -13.086 -54.277 1.00 90.31 188 ALA A N 1
ATOM 1527 C CA . ALA A 1 188 ? 10.846 -13.919 -54.767 1.00 90.31 188 ALA A CA 1
ATOM 1528 C C . ALA A 1 188 ? 9.726 -14.029 -53.723 1.00 90.31 188 ALA A C 1
ATOM 1530 O O . ALA A 1 188 ? 8.585 -13.681 -54.024 1.00 90.31 188 ALA A O 1
ATOM 1531 N N . GLN A 1 189 ? 10.068 -14.375 -52.478 1.00 88.94 189 GLN A N 1
ATOM 1532 C CA . GLN A 1 189 ? 9.101 -14.507 -51.381 1.00 88.94 189 GLN A CA 1
ATOM 1533 C C . GLN A 1 189 ? 8.370 -13.186 -51.076 1.00 88.94 189 GLN A C 1
ATOM 1535 O O . GLN A 1 189 ? 7.230 -13.179 -50.621 1.00 88.94 189 GLN A O 1
ATOM 1540 N N . MET A 1 190 ? 9.015 -12.037 -51.309 1.00 89.44 190 MET A N 1
ATOM 1541 C CA . MET A 1 190 ? 8.436 -10.719 -51.010 1.00 89.44 190 MET A CA 1
ATOM 1542 C C . MET A 1 190 ? 7.679 -10.076 -52.182 1.00 89.44 190 MET A C 1
ATOM 1544 O O . MET A 1 190 ? 7.112 -9.000 -51.999 1.00 89.44 190 MET A O 1
ATOM 1548 N N . LYS A 1 191 ? 7.673 -10.687 -53.376 1.00 85.44 191 LYS A N 1
ATOM 1549 C CA . LYS A 1 191 ? 7.238 -10.052 -54.634 1.00 85.44 191 LYS A CA 1
ATOM 1550 C C . LYS A 1 191 ? 5.814 -9.480 -54.594 1.00 85.44 191 LYS A C 1
ATOM 1552 O O . LYS A 1 191 ? 5.606 -8.375 -55.086 1.00 85.44 191 LYS A O 1
ATOM 1557 N N . ASP A 1 192 ? 4.879 -10.197 -53.972 1.00 84.38 192 ASP A N 1
ATOM 1558 C CA . ASP A 1 192 ? 3.452 -9.838 -53.929 1.00 84.38 192 ASP A CA 1
ATOM 1559 C C . ASP A 1 192 ? 2.971 -9.445 -52.517 1.00 84.38 192 ASP A C 1
ATOM 1561 O O . ASP A 1 192 ? 1.773 -9.338 -52.252 1.00 84.38 192 ASP A O 1
ATOM 1565 N N . ILE A 1 193 ? 3.902 -9.219 -51.584 1.00 82.88 193 ILE A N 1
ATOM 1566 C CA . ILE A 1 193 ? 3.589 -8.840 -50.204 1.00 82.88 193 ILE A CA 1
ATOM 1567 C C . ILE A 1 193 ? 3.669 -7.317 -50.071 1.00 82.88 193 ILE A C 1
ATOM 1569 O O . ILE A 1 193 ? 4.704 -6.706 -50.339 1.00 82.88 193 ILE A O 1
ATOM 1573 N N . GLU A 1 194 ? 2.598 -6.679 -49.583 1.00 82.00 194 GLU A N 1
ATOM 1574 C CA . GLU A 1 194 ? 2.639 -5.244 -49.283 1.00 82.00 194 GLU A CA 1
ATOM 1575 C C . GLU A 1 194 ? 3.781 -4.915 -48.309 1.00 82.00 194 GLU A C 1
ATOM 1577 O O . GLU A 1 194 ? 3.999 -5.604 -47.307 1.00 82.00 194 GLU A O 1
ATOM 1582 N N . ALA A 1 195 ? 4.460 -3.785 -48.530 1.00 82.56 195 ALA A N 1
ATOM 1583 C CA . ALA A 1 195 ? 5.646 -3.398 -47.765 1.00 82.56 195 ALA A CA 1
ATOM 1584 C C . ALA A 1 195 ? 5.432 -3.355 -46.238 1.00 82.56 195 ALA A C 1
ATOM 1586 O O . ALA A 1 195 ? 6.405 -3.486 -45.496 1.00 82.56 195 ALA A O 1
ATOM 1587 N N . LYS A 1 196 ? 4.184 -3.198 -45.759 1.00 84.00 196 LYS A N 1
ATOM 1588 C CA . LYS A 1 196 ? 3.779 -3.196 -44.337 1.00 84.00 196 LYS A CA 1
ATOM 1589 C C . LYS A 1 196 ? 3.608 -4.590 -43.704 1.00 84.00 196 LYS A C 1
ATOM 1591 O O . LYS A 1 196 ? 3.556 -4.670 -42.475 1.00 84.00 196 LYS A O 1
ATOM 1596 N N . PHE A 1 197 ? 3.610 -5.653 -44.509 1.00 83.62 197 PHE A N 1
ATOM 1597 C CA . PHE A 1 197 ? 3.565 -7.053 -44.068 1.00 83.62 197 PHE A CA 1
ATOM 1598 C C . PHE A 1 197 ? 4.859 -7.832 -44.337 1.00 83.62 197 PHE A C 1
ATOM 1600 O O . PHE A 1 197 ? 5.074 -8.878 -43.732 1.00 83.62 197 PHE A O 1
ATOM 1607 N N . VAL A 1 198 ? 5.763 -7.298 -45.165 1.00 86.88 198 VAL A N 1
ATOM 1608 C CA . VAL A 1 198 ? 7.122 -7.838 -45.343 1.00 86.88 198 VAL A CA 1
ATOM 1609 C C . VAL A 1 198 ? 7.824 -7.940 -43.976 1.00 86.88 198 VAL A C 1
ATOM 1611 O O . VAL A 1 198 ? 7.869 -6.938 -43.260 1.00 86.88 198 VAL A O 1
ATOM 1614 N N . PRO A 1 199 ? 8.357 -9.094 -43.544 1.00 89.56 199 PRO A N 1
ATOM 1615 C CA . PRO A 1 199 ? 9.135 -9.177 -42.312 1.00 89.56 199 PRO A CA 1
ATOM 1616 C C . PRO A 1 199 ? 10.388 -8.295 -42.390 1.00 89.56 199 PRO A C 1
ATOM 1618 O O . PRO A 1 199 ? 10.890 -7.977 -43.465 1.00 89.56 199 PRO A O 1
ATOM 1621 N N . HIS A 1 200 ? 10.936 -7.899 -41.241 1.00 94.94 200 HIS A N 1
ATOM 1622 C CA . HIS A 1 200 ? 12.263 -7.285 -41.237 1.00 94.94 200 HIS A CA 1
ATOM 1623 C C . HIS A 1 200 ? 13.298 -8.270 -41.792 1.00 94.94 200 HIS A C 1
ATOM 1625 O O . HIS A 1 200 ? 13.256 -9.453 -41.453 1.00 94.94 200 HIS A O 1
ATOM 1631 N N . PHE A 1 201 ? 14.257 -7.794 -42.594 1.00 94.62 201 PHE A N 1
ATOM 1632 C CA . PHE A 1 201 ? 15.261 -8.684 -43.196 1.00 94.62 201 PHE A CA 1
ATOM 1633 C C . PHE A 1 201 ? 16.082 -9.435 -42.132 1.00 94.62 201 PHE A C 1
ATOM 1635 O O . PHE A 1 201 ? 16.384 -10.613 -42.289 1.00 94.62 201 PHE A O 1
ATOM 1642 N N . SER A 1 202 ? 16.353 -8.796 -40.988 1.00 94.38 202 SER A N 1
ATOM 1643 C CA . SER A 1 202 ? 16.973 -9.449 -39.828 1.00 94.38 202 SER A CA 1
ATOM 1644 C C . SER A 1 202 ? 16.149 -10.623 -39.292 1.00 94.38 202 SER A C 1
ATOM 1646 O O . SER A 1 202 ? 16.711 -11.658 -38.948 1.00 94.38 202 SER A O 1
ATOM 1648 N N . THR A 1 203 ? 14.821 -10.486 -39.237 1.00 94.25 203 THR A N 1
ATOM 1649 C CA . THR A 1 203 ? 13.901 -11.555 -38.826 1.00 94.25 203 THR A CA 1
ATOM 1650 C C . THR A 1 203 ? 13.882 -12.685 -39.845 1.00 94.25 203 THR A C 1
ATOM 1652 O O . THR A 1 203 ? 13.911 -13.848 -39.452 1.00 94.25 203 THR A O 1
ATOM 1655 N N . TRP A 1 204 ? 13.868 -12.351 -41.136 1.00 93.94 204 TRP A N 1
ATOM 1656 C CA . TRP A 1 204 ? 13.923 -13.330 -42.219 1.00 93.94 204 TRP A CA 1
ATOM 1657 C C . TRP A 1 204 ? 15.202 -14.174 -42.155 1.00 93.94 204 TRP A C 1
ATOM 1659 O O . TRP A 1 204 ? 15.124 -15.403 -42.185 1.00 93.94 204 TRP A O 1
ATOM 1669 N N . LEU A 1 205 ? 16.355 -13.522 -41.950 1.00 93.12 205 LEU A N 1
ATOM 1670 C CA . LEU A 1 205 ? 17.633 -14.205 -41.761 1.00 93.12 205 LEU A CA 1
ATOM 1671 C C . LEU A 1 205 ? 17.641 -15.056 -40.482 1.00 93.12 205 LEU A C 1
ATOM 1673 O O . LEU A 1 205 ? 18.013 -16.223 -40.495 1.00 93.12 205 LEU A O 1
ATOM 1677 N N . HIS A 1 206 ? 17.208 -14.490 -39.355 1.00 93.25 206 HIS A N 1
ATOM 1678 C CA . HIS A 1 206 ? 17.243 -15.191 -38.072 1.00 93.25 206 HIS A CA 1
ATOM 1679 C C . HIS A 1 206 ? 16.390 -16.466 -38.073 1.00 93.25 206 HIS A C 1
ATOM 1681 O O . HIS A 1 206 ? 16.775 -17.468 -37.478 1.00 93.25 206 HIS A O 1
ATOM 1687 N N . GLN A 1 207 ? 15.247 -16.431 -38.761 1.00 90.88 207 GLN A N 1
ATOM 1688 C CA . GLN A 1 207 ? 14.337 -17.568 -38.900 1.00 90.88 207 GLN A CA 1
ATOM 1689 C C . GLN A 1 207 ? 14.726 -18.526 -40.028 1.00 90.88 207 GLN A C 1
ATOM 1691 O O . GLN A 1 207 ? 13.962 -19.441 -40.315 1.00 90.88 207 GLN A O 1
ATOM 1696 N N . ARG A 1 208 ? 15.884 -18.318 -40.668 1.00 90.50 208 ARG A N 1
ATOM 1697 C CA . ARG A 1 208 ? 16.408 -19.183 -41.731 1.00 90.50 208 ARG A CA 1
ATOM 1698 C C . ARG A 1 208 ? 15.412 -19.399 -42.867 1.00 90.50 208 ARG A C 1
ATOM 1700 O O . ARG A 1 208 ? 15.311 -20.479 -43.431 1.00 90.50 208 ARG A O 1
ATOM 1707 N N . ARG A 1 209 ? 14.656 -18.356 -43.221 1.00 88.88 209 ARG A N 1
ATOM 1708 C CA . ARG A 1 209 ? 13.550 -18.465 -44.188 1.00 88.88 209 ARG A CA 1
ATOM 1709 C C . ARG A 1 209 ? 13.993 -18.772 -45.624 1.00 88.88 209 ARG A C 1
ATOM 1711 O O . ARG A 1 209 ? 13.143 -19.074 -46.452 1.00 88.88 209 ARG A O 1
ATOM 1718 N N . TRP A 1 210 ? 15.297 -18.739 -45.904 1.00 89.00 210 TRP A N 1
ATOM 1719 C CA . TRP A 1 210 ? 15.869 -19.258 -47.151 1.00 89.00 210 TRP A CA 1
ATOM 1720 C C . TRP A 1 210 ? 15.821 -20.792 -47.251 1.00 89.00 210 TRP A C 1
ATOM 1722 O O . TRP A 1 210 ? 16.056 -21.325 -48.327 1.00 89.00 210 TRP A O 1
ATOM 1732 N N . GLU A 1 211 ? 15.554 -21.499 -46.147 1.00 87.81 211 GLU A N 1
ATOM 1733 C CA . GLU A 1 211 ? 15.399 -22.963 -46.103 1.00 87.81 211 GLU A CA 1
ATOM 1734 C C . GLU A 1 211 ? 13.950 -23.402 -46.371 1.00 87.81 211 GLU A C 1
ATOM 1736 O O . GLU A 1 211 ? 13.686 -24.594 -46.493 1.00 87.81 211 GLU A O 1
ATOM 1741 N N . ILE A 1 212 ? 13.007 -22.454 -46.442 1.00 81.69 212 ILE A N 1
ATOM 1742 C CA . ILE A 1 212 ? 11.591 -22.734 -46.694 1.00 81.69 212 ILE A CA 1
ATOM 1743 C C . ILE A 1 212 ? 11.385 -22.881 -48.204 1.00 81.69 212 ILE A C 1
ATOM 1745 O O . ILE A 1 212 ? 11.650 -21.941 -48.955 1.00 81.69 212 ILE A O 1
ATOM 1749 N N . ASP A 1 213 ? 10.903 -24.047 -48.635 1.00 65.75 213 ASP A N 1
ATOM 1750 C CA . ASP A 1 213 ? 10.482 -24.290 -50.018 1.00 65.75 213 ASP A CA 1
ATOM 1751 C C . ASP A 1 213 ? 9.216 -23.463 -50.327 1.00 65.75 213 ASP A C 1
ATOM 1753 O O . ASP A 1 213 ? 8.343 -23.310 -49.471 1.00 65.75 213 ASP A O 1
ATOM 1757 N N . GLU A 1 214 ? 9.072 -22.954 -51.554 1.00 60.44 214 GLU A N 1
ATOM 1758 C CA . GLU A 1 214 ? 7.891 -22.185 -51.991 1.00 60.44 214 GLU A CA 1
ATOM 1759 C C . GLU A 1 214 ? 6.582 -22.976 -51.804 1.00 60.44 214 GLU A C 1
ATOM 1761 O O . GLU A 1 214 ? 5.507 -22.396 -51.651 1.00 60.44 214 GLU A O 1
ATOM 1766 N N . LYS A 1 215 ? 6.658 -24.313 -51.781 1.00 57.19 215 LYS A N 1
ATOM 1767 C CA . LYS A 1 215 ? 5.516 -25.202 -51.508 1.00 57.19 215 LYS A CA 1
ATOM 1768 C C . LYS A 1 215 ? 5.113 -25.251 -50.031 1.00 57.19 215 LYS A C 1
ATOM 1770 O O . LYS A 1 215 ? 3.952 -25.532 -49.737 1.00 57.19 215 LYS A O 1
ATOM 1775 N N . ASP A 1 216 ? 6.058 -24.977 -49.133 1.00 54.94 216 ASP A N 1
ATOM 1776 C CA . ASP A 1 216 ? 5.892 -25.006 -47.676 1.00 54.94 216 ASP A CA 1
ATOM 1777 C C . ASP A 1 216 ? 5.624 -23.613 -47.089 1.00 54.94 216 ASP A C 1
ATOM 1779 O O . ASP A 1 216 ? 5.309 -23.478 -45.898 1.00 54.94 216 ASP A O 1
ATOM 1783 N N . GLU A 1 217 ? 5.699 -22.563 -47.917 1.00 57.22 217 GLU A N 1
ATOM 1784 C CA . GLU A 1 217 ? 5.130 -21.266 -47.587 1.00 57.22 217 GLU A CA 1
ATOM 1785 C C . GLU A 1 217 ? 3.630 -21.442 -47.370 1.00 57.22 217 GLU A C 1
ATOM 1787 O O . GLU A 1 217 ? 2.823 -21.485 -48.300 1.00 57.22 217 GLU A O 1
ATOM 1792 N N . ARG A 1 218 ? 3.243 -21.553 -46.095 1.00 49.88 218 ARG A N 1
ATOM 1793 C CA . ARG A 1 218 ? 1.849 -21.458 -45.676 1.00 49.88 218 ARG A CA 1
ATOM 1794 C C . ARG A 1 218 ? 1.317 -20.149 -46.243 1.00 49.88 218 ARG A C 1
ATOM 1796 O O . ARG A 1 218 ? 1.550 -19.086 -45.662 1.00 49.88 218 ARG A O 1
ATOM 1803 N N . LYS A 1 219 ? 0.576 -20.217 -47.356 1.00 45.94 219 LYS A N 1
ATOM 1804 C CA . LYS A 1 219 ? -0.399 -19.184 -47.695 1.00 45.94 219 LYS A CA 1
ATOM 1805 C C . LYS A 1 219 ? -1.130 -18.919 -46.395 1.00 45.94 219 LYS A C 1
ATOM 1807 O O . LYS A 1 219 ? -1.610 -19.865 -45.780 1.00 45.94 219 LYS A O 1
ATOM 1812 N N . SER A 1 220 ? -1.081 -17.680 -45.919 1.00 41.53 220 SER A N 1
ATOM 1813 C CA . SER A 1 220 ? -1.772 -17.261 -44.707 1.00 41.53 220 SER A CA 1
ATOM 1814 C C . SER A 1 220 ? -3.197 -17.806 -44.765 1.00 41.53 220 SER A C 1
ATOM 1816 O O . SER A 1 220 ? -4.041 -17.243 -45.458 1.00 41.53 220 SER A O 1
ATOM 1818 N N . ASP A 1 221 ? -3.453 -18.911 -44.061 1.00 44.34 221 ASP A N 1
ATOM 1819 C CA . ASP A 1 221 ? -4.763 -19.541 -43.904 1.00 44.34 221 ASP A CA 1
ATOM 1820 C C . ASP A 1 221 ? -5.621 -18.684 -42.961 1.00 44.34 221 ASP A C 1
ATOM 1822 O O . ASP A 1 221 ? -6.293 -19.163 -42.050 1.00 44.34 221 ASP A O 1
ATOM 1826 N N . SER A 1 222 ? -5.642 -17.374 -43.191 1.00 43.66 222 SER A N 1
ATOM 1827 C CA . SER A 1 222 ? -6.694 -16.496 -42.709 1.00 43.66 222 SER A CA 1
ATOM 1828 C C . SER A 1 222 ? -7.914 -16.646 -43.618 1.00 43.66 222 SER A C 1
ATOM 1830 O O . SER A 1 222 ? -8.479 -15.654 -44.070 1.00 43.66 222 SER A O 1
ATOM 1832 N N . ALA A 1 223 ? -8.309 -17.887 -43.922 1.00 55.12 223 ALA A N 1
ATOM 1833 C CA . ALA A 1 223 ? -9.668 -18.147 -44.359 1.00 55.12 223 ALA A CA 1
ATOM 1834 C C . ALA A 1 223 ? -10.557 -17.685 -43.202 1.00 55.12 223 ALA A C 1
ATOM 1836 O O . ALA A 1 223 ? -10.451 -18.200 -42.080 1.00 55.12 223 ALA A O 1
ATOM 1837 N N . THR A 1 224 ? -11.350 -16.648 -43.452 1.00 73.25 224 THR A N 1
ATOM 1838 C CA . THR A 1 224 ? -12.256 -16.089 -42.451 1.00 73.25 224 THR A CA 1
ATOM 1839 C C . THR A 1 224 ? -13.234 -17.166 -41.978 1.00 73.25 224 THR A C 1
ATOM 1841 O O . THR A 1 224 ? -13.422 -18.193 -42.631 1.00 73.25 224 THR A O 1
ATOM 1844 N N . ILE A 1 225 ? -13.868 -16.967 -40.817 1.00 77.88 225 ILE A N 1
ATOM 1845 C CA . ILE A 1 225 ? -14.897 -17.895 -40.307 1.00 77.88 225 ILE A CA 1
ATOM 1846 C C . ILE A 1 225 ? -15.965 -18.150 -41.382 1.00 77.88 225 ILE A C 1
ATOM 1848 O O . ILE A 1 225 ? -16.416 -19.278 -41.540 1.00 77.88 225 ILE A O 1
ATOM 1852 N N . ILE A 1 226 ? -16.294 -17.120 -42.167 1.00 81.00 226 ILE A N 1
ATOM 1853 C CA . ILE A 1 226 ? -17.208 -17.206 -43.307 1.00 81.00 226 ILE A CA 1
ATOM 1854 C C . ILE A 1 226 ? -16.673 -18.198 -44.347 1.00 81.00 226 ILE A C 1
ATOM 1856 O O . ILE A 1 226 ? -17.360 -19.166 -44.646 1.00 81.00 226 ILE A O 1
ATOM 1860 N N . ASP A 1 227 ? -15.425 -18.047 -44.804 1.00 80.69 227 ASP A N 1
ATOM 1861 C CA . ASP A 1 227 ? -14.812 -18.965 -45.778 1.00 80.69 227 ASP A CA 1
ATOM 1862 C C . ASP A 1 227 ? -14.802 -20.420 -45.288 1.00 80.69 227 ASP A C 1
ATOM 1864 O O . ASP A 1 227 ? -15.051 -21.353 -46.056 1.00 80.69 227 ASP A O 1
ATOM 1868 N N . LYS A 1 228 ? -14.519 -20.631 -43.996 1.00 82.12 228 LYS A N 1
ATOM 1869 C CA . LYS A 1 228 ? -14.537 -21.967 -43.383 1.00 82.12 228 LYS A CA 1
ATOM 1870 C C . LYS A 1 228 ? -15.947 -22.556 -43.375 1.00 82.12 228 LYS A C 1
ATOM 1872 O O . LYS A 1 228 ? -16.114 -23.717 -43.737 1.00 82.12 228 LYS A O 1
ATOM 1877 N N . MET A 1 229 ? -16.950 -21.766 -43.005 1.00 84.69 229 MET A N 1
ATOM 1878 C CA . MET A 1 229 ? -18.344 -22.208 -42.936 1.00 84.69 229 MET A CA 1
ATOM 1879 C C . MET A 1 229 ? -18.936 -22.460 -44.324 1.00 84.69 229 MET A C 1
ATOM 1881 O O . MET A 1 229 ? -19.583 -23.485 -44.532 1.00 84.69 229 MET A O 1
ATOM 1885 N N . THR A 1 230 ? -18.622 -21.621 -45.310 1.00 85.19 230 THR A N 1
ATOM 1886 C CA . THR A 1 230 ? -19.028 -21.842 -46.704 1.00 85.19 230 THR A CA 1
ATOM 1887 C C . THR A 1 230 ? -18.426 -23.128 -47.270 1.00 85.19 230 THR A C 1
ATOM 1889 O O . THR A 1 230 ? -19.135 -23.901 -47.910 1.00 85.19 230 THR A O 1
ATOM 1892 N N . ARG A 1 231 ? -17.160 -23.453 -46.956 1.00 86.00 231 ARG A N 1
ATOM 1893 C CA . ARG A 1 231 ? -16.564 -24.760 -47.314 1.00 86.00 231 ARG A CA 1
ATOM 1894 C C . ARG A 1 231 ? -17.266 -25.948 -46.650 1.00 86.00 231 ARG A C 1
ATOM 1896 O O . ARG A 1 231 ? -17.282 -27.031 -47.223 1.00 86.00 231 ARG A O 1
ATOM 1903 N N . LEU A 1 232 ? -17.848 -25.753 -45.467 1.00 86.25 232 LEU A N 1
ATOM 1904 C CA . LEU A 1 232 ? -18.646 -26.760 -44.756 1.00 86.25 232 LEU A CA 1
ATOM 1905 C C . LEU A 1 232 ? -20.112 -26.812 -45.232 1.00 86.25 232 LEU A C 1
ATOM 1907 O O . LEU A 1 232 ? -20.912 -27.569 -44.670 1.00 86.25 232 LEU A O 1
ATOM 1911 N N . GLY A 1 233 ? -20.472 -26.040 -46.262 1.00 88.62 233 GLY A N 1
ATOM 1912 C CA . GLY A 1 233 ? -21.807 -26.017 -46.861 1.00 88.62 233 GLY A CA 1
ATOM 1913 C C . GLY A 1 233 ? -22.828 -25.181 -46.088 1.00 88.62 233 GLY A C 1
ATOM 1914 O O . GLY A 1 233 ? -24.011 -25.498 -46.130 1.00 88.62 233 GLY A O 1
ATOM 1915 N N . PHE A 1 234 ? -22.379 -24.176 -45.335 1.00 91.00 234 PHE A N 1
ATOM 1916 C CA . PHE A 1 234 ? -23.251 -23.185 -44.708 1.00 91.00 234 PHE A CA 1
ATOM 1917 C C . PHE A 1 234 ? -23.326 -21.915 -45.563 1.00 91.00 234 PHE A C 1
ATOM 1919 O O . PHE A 1 234 ? -22.296 -21.351 -45.943 1.00 91.00 234 PHE A O 1
ATOM 1926 N N . ASP A 1 235 ? -24.538 -21.420 -45.792 1.00 90.06 235 ASP A N 1
ATOM 1927 C CA . ASP A 1 235 ? -24.780 -20.171 -46.510 1.00 90.06 235 ASP A CA 1
ATOM 1928 C C . ASP A 1 235 ? -24.727 -18.995 -45.534 1.00 90.06 235 ASP A C 1
ATOM 1930 O O . ASP A 1 235 ? -25.523 -18.919 -44.599 1.00 90.06 235 ASP A O 1
ATOM 1934 N N . PHE A 1 236 ? -23.792 -18.067 -45.726 1.00 89.81 236 PHE A N 1
ATOM 1935 C CA . PHE A 1 236 ? -23.721 -16.852 -44.913 1.00 89.81 236 PHE A CA 1
ATOM 1936 C C . PHE A 1 236 ? -24.913 -15.934 -45.202 1.00 89.81 236 PHE A C 1
ATOM 1938 O O . PHE A 1 236 ? -25.231 -15.680 -46.364 1.00 89.81 236 PHE A O 1
ATOM 1945 N N . THR A 1 237 ? -25.553 -15.418 -44.152 1.00 88.38 237 THR A N 1
ATOM 1946 C CA . THR A 1 237 ? -26.715 -14.527 -44.284 1.00 88.38 237 THR A CA 1
ATOM 1947 C C . THR A 1 237 ? -26.346 -13.076 -43.986 1.00 88.38 237 THR A C 1
ATOM 1949 O O . THR A 1 237 ? -26.403 -12.234 -44.880 1.00 88.38 237 THR A O 1
ATOM 1952 N N . HIS A 1 238 ? -25.960 -12.769 -42.748 1.00 86.38 238 HIS A N 1
ATOM 1953 C CA . HIS A 1 238 ? -25.495 -11.447 -42.330 1.00 86.38 238 HIS A CA 1
ATOM 1954 C C . HIS A 1 238 ? -24.646 -11.527 -41.053 1.00 86.38 238 HIS A C 1
ATOM 1956 O O . HIS A 1 238 ? -24.514 -12.575 -40.417 1.00 86.38 238 HIS A O 1
ATOM 1962 N N . SER A 1 239 ? -24.087 -10.387 -40.655 1.00 88.31 239 SER A N 1
ATOM 1963 C CA . SER A 1 239 ? -23.439 -10.200 -39.356 1.00 88.31 239 SER A CA 1
ATOM 1964 C C . SER A 1 239 ? -24.267 -9.238 -38.509 1.00 88.31 239 SER A C 1
ATOM 1966 O O . SER A 1 239 ? -24.796 -8.260 -39.033 1.00 88.31 239 SER A O 1
ATOM 1968 N N . GLU A 1 240 ? -24.368 -9.496 -37.209 1.00 84.56 240 GLU A N 1
ATOM 1969 C CA . GLU A 1 240 ? -24.992 -8.588 -36.236 1.00 84.56 240 GLU A CA 1
ATOM 1970 C C . GLU A 1 240 ? -24.230 -8.686 -34.910 1.00 84.56 240 GLU A C 1
ATOM 1972 O O . GLU A 1 240 ? -23.817 -9.774 -34.502 1.00 84.56 240 GLU A O 1
ATOM 1977 N N . ASP A 1 241 ? -23.956 -7.540 -34.286 1.00 86.00 241 ASP A N 1
ATOM 1978 C CA . ASP A 1 241 ? -23.141 -7.391 -33.073 1.00 86.00 241 ASP A CA 1
ATOM 1979 C C . ASP A 1 241 ? -21.791 -8.121 -33.117 1.00 86.00 241 ASP A C 1
ATOM 1981 O O . ASP A 1 241 ? -20.884 -7.677 -33.823 1.00 86.00 241 ASP A O 1
ATOM 1985 N N . ASN A 1 242 ? -21.651 -9.233 -32.389 1.00 87.31 242 ASN A N 1
ATOM 1986 C CA . ASN A 1 242 ? -20.455 -10.081 -32.350 1.00 87.31 242 ASN A CA 1
ATOM 1987 C C . ASN A 1 242 ? -20.626 -11.386 -33.139 1.00 87.31 242 ASN A C 1
ATOM 1989 O O . ASN A 1 242 ? -19.688 -12.169 -33.244 1.00 87.31 242 ASN A O 1
ATOM 1993 N N . PHE A 1 243 ? -21.790 -11.616 -33.743 1.00 87.75 243 PHE A N 1
ATOM 1994 C CA . PHE A 1 243 ? -22.131 -12.878 -34.388 1.00 87.75 243 PHE A CA 1
ATOM 1995 C C . PHE A 1 243 ? -22.088 -12.779 -35.915 1.00 87.75 243 PHE A C 1
ATOM 1997 O O . PHE A 1 243 ? -22.292 -11.711 -36.504 1.00 87.75 243 PHE A O 1
ATOM 2004 N N . ASN A 1 244 ? -21.794 -13.914 -36.547 1.00 88.56 244 ASN A N 1
ATOM 2005 C CA . ASN A 1 244 ? -22.057 -14.187 -37.956 1.00 88.56 244 ASN A CA 1
ATOM 2006 C C . ASN A 1 244 ? -23.164 -15.234 -38.047 1.00 88.56 244 ASN A C 1
ATOM 2008 O O . ASN A 1 244 ? -23.071 -16.270 -37.386 1.00 88.56 244 ASN A O 1
ATOM 2012 N N . TYR A 1 245 ? -24.171 -14.969 -38.873 1.00 89.31 245 TYR A N 1
ATOM 2013 C CA . TYR A 1 245 ? -25.315 -15.846 -39.073 1.00 89.31 245 TYR A CA 1
ATOM 2014 C C . TYR A 1 245 ? -25.171 -16.639 -40.370 1.00 89.31 245 TYR A C 1
ATOM 2016 O O . TYR A 1 245 ? -24.687 -16.142 -41.391 1.00 89.31 245 TYR A O 1
ATOM 2024 N N . PHE A 1 246 ? -25.595 -17.895 -40.307 1.00 92.81 246 PHE A N 1
ATOM 2025 C CA . PHE A 1 246 ? -25.499 -18.862 -41.385 1.00 92.81 246 PHE A CA 1
ATOM 2026 C C . PHE A 1 246 ? -26.786 -19.678 -41.496 1.00 92.81 246 PHE A C 1
ATOM 2028 O O . PHE A 1 246 ? -27.487 -19.892 -40.507 1.00 92.81 246 PHE A O 1
ATOM 2035 N N . LYS A 1 247 ? -27.085 -20.184 -42.691 1.00 91.38 247 LYS A N 1
ATOM 2036 C CA . LYS A 1 247 ? -28.205 -21.085 -42.955 1.00 91.38 247 LYS A CA 1
ATOM 2037 C C . LYS A 1 247 ? -27.693 -22.400 -43.532 1.00 91.38 247 LYS A C 1
ATOM 2039 O O . LYS A 1 247 ? -26.836 -22.403 -44.410 1.00 91.38 247 LYS A O 1
ATOM 2044 N N . LYS A 1 248 ? -28.227 -23.519 -43.046 1.00 91.50 248 LYS A N 1
ATOM 2045 C CA . LYS A 1 248 ? -27.982 -24.855 -43.602 1.00 91.50 248 LYS A CA 1
ATOM 2046 C C . LYS A 1 248 ? -29.175 -25.753 -43.298 1.00 91.50 248 LYS A C 1
ATOM 2048 O O . LYS A 1 248 ? -29.730 -25.672 -42.207 1.00 91.50 248 LYS A O 1
ATOM 2053 N N . ASP A 1 249 ? -29.618 -26.548 -44.269 1.00 88.31 249 ASP A N 1
ATOM 2054 C CA . ASP A 1 249 ? -30.735 -27.495 -44.111 1.00 88.31 249 ASP A CA 1
ATOM 2055 C C . ASP A 1 249 ? -32.009 -26.862 -43.506 1.00 88.31 249 ASP A C 1
ATOM 2057 O O . ASP A 1 249 ? -32.646 -27.408 -42.607 1.00 88.31 249 ASP A O 1
ATOM 2061 N N . ASN A 1 250 ? -32.369 -25.662 -43.984 1.00 85.56 250 ASN A N 1
ATOM 2062 C CA . ASN A 1 250 ? -33.484 -24.839 -43.487 1.00 85.56 250 ASN A CA 1
ATOM 2063 C C . ASN A 1 250 ? -33.417 -24.414 -42.008 1.00 85.56 250 ASN A C 1
ATOM 2065 O O . ASN A 1 250 ? -34.369 -23.808 -41.518 1.00 85.56 250 ASN A O 1
ATOM 2069 N N . LYS A 1 251 ? -32.293 -24.635 -41.324 1.00 88.44 251 LYS A N 1
ATOM 2070 C CA . LYS A 1 251 ? -32.018 -24.120 -39.980 1.00 88.44 251 LYS A CA 1
ATOM 2071 C C . LYS A 1 251 ? -31.062 -22.934 -40.027 1.00 88.44 251 LYS A C 1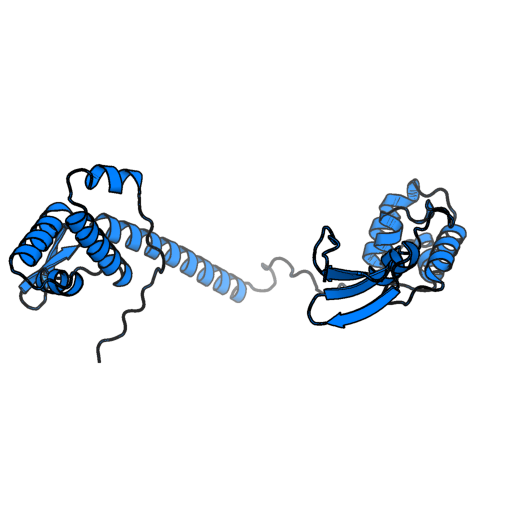
ATOM 2073 O O . LYS A 1 251 ? -30.261 -22.808 -40.957 1.00 88.44 251 LYS A O 1
ATOM 2078 N N . GLN A 1 252 ? -31.181 -22.057 -39.036 1.00 89.38 252 GLN A N 1
ATOM 2079 C CA . GLN A 1 252 ? -30.298 -20.912 -38.852 1.00 89.38 252 GLN A CA 1
ATOM 2080 C C . GLN A 1 252 ? -29.333 -21.173 -37.699 1.00 89.38 252 GLN A C 1
ATOM 2082 O O . GLN A 1 252 ? -29.701 -21.750 -36.679 1.00 89.38 252 GLN A O 1
ATOM 2087 N N . TYR A 1 253 ? -28.099 -20.728 -37.890 1.00 90.06 253 TYR A N 1
ATOM 2088 C CA . TYR A 1 253 ? -26.991 -20.902 -36.968 1.00 90.06 253 TYR A CA 1
ATOM 2089 C C . TYR A 1 253 ? -26.276 -19.573 -36.783 1.00 90.06 253 TYR A C 1
ATOM 2091 O O . TYR A 1 253 ? -26.214 -18.765 -37.711 1.00 90.06 253 TYR A O 1
ATOM 2099 N N . LYS A 1 254 ? -25.684 -19.360 -35.612 1.00 90.44 254 LYS A N 1
ATOM 2100 C CA . LYS A 1 254 ? -24.838 -18.200 -35.330 1.00 90.44 254 LYS A CA 1
ATOM 2101 C C . LYS A 1 254 ? -23.523 -18.620 -34.692 1.00 90.44 254 LYS A C 1
ATOM 2103 O O . LYS A 1 254 ? -23.466 -19.589 -33.938 1.00 90.44 254 LYS A O 1
ATOM 2108 N N . ILE A 1 255 ? -22.468 -17.876 -35.000 1.00 88.19 255 ILE A N 1
ATOM 2109 C CA . ILE A 1 255 ? -21.119 -18.097 -34.471 1.00 88.19 255 ILE A CA 1
ATOM 2110 C C . ILE A 1 255 ? -20.580 -16.769 -33.960 1.00 88.19 255 ILE A C 1
ATOM 2112 O O . ILE A 1 255 ? -20.608 -15.777 -34.692 1.00 88.19 255 ILE A O 1
ATOM 2116 N N . ASP A 1 256 ? -20.088 -16.750 -32.722 1.00 84.19 256 ASP A N 1
ATOM 2117 C CA . ASP A 1 256 ? -19.391 -15.589 -32.167 1.00 84.19 256 ASP A CA 1
ATOM 2118 C C . ASP A 1 256 ? -18.020 -15.438 -32.848 1.00 84.19 256 ASP A C 1
ATOM 2120 O O . ASP A 1 256 ? -17.224 -16.376 -32.911 1.00 84.19 256 ASP A O 1
ATOM 2124 N N . ARG A 1 257 ? -17.742 -14.245 -33.379 1.00 78.69 257 ARG A N 1
ATOM 2125 C CA . ARG A 1 257 ? -16.493 -13.903 -34.075 1.00 78.69 257 ARG A CA 1
ATOM 2126 C C . ARG A 1 257 ? -15.267 -13.903 -33.166 1.00 78.69 257 ARG A C 1
ATOM 2128 O O . ARG A 1 257 ? -14.148 -13.931 -33.678 1.00 78.69 257 ARG A O 1
ATOM 2135 N N . TYR A 1 258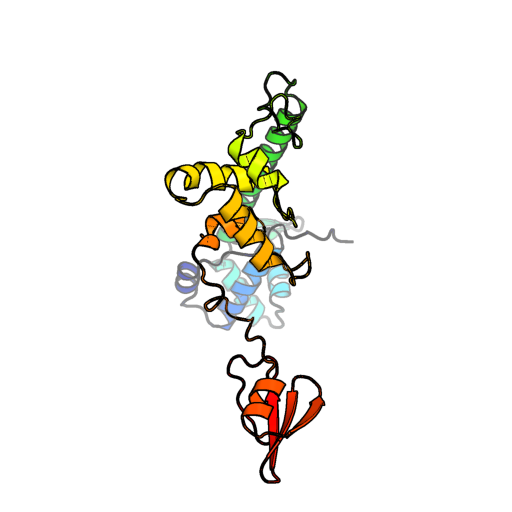 ? -15.472 -13.804 -31.856 1.00 77.06 258 TYR A N 1
ATOM 2136 C CA . TYR A 1 258 ? -14.414 -13.662 -30.861 1.00 77.06 258 TYR A CA 1
ATOM 2137 C C . TYR A 1 258 ? -14.325 -14.854 -29.905 1.00 77.06 258 TYR A C 1
ATOM 2139 O O . TYR A 1 258 ? -13.385 -14.910 -29.106 1.00 77.06 258 TYR A O 1
ATOM 2147 N N . ASP A 1 259 ? -15.249 -15.815 -29.996 1.00 75.75 259 ASP A N 1
ATOM 2148 C CA . ASP A 1 259 ? -15.118 -17.086 -29.293 1.00 75.75 259 ASP A CA 1
ATOM 2149 C C . ASP A 1 259 ? -13.932 -17.868 -29.867 1.00 75.75 259 ASP A C 1
ATOM 2151 O O . ASP A 1 259 ? -13.865 -18.164 -31.058 1.00 75.75 259 ASP A O 1
ATOM 2155 N N . LYS A 1 260 ? -12.975 -18.221 -29.005 1.00 69.12 260 LYS A N 1
ATOM 2156 C CA . LYS A 1 260 ? -11.780 -18.970 -29.409 1.00 69.12 260 LYS A CA 1
ATOM 2157 C C . LYS A 1 260 ? -12.134 -20.353 -29.949 1.00 69.12 260 LYS A C 1
ATOM 2159 O O . LYS A 1 260 ? -11.420 -20.849 -30.822 1.00 69.12 260 LYS A O 1
ATOM 2164 N N . GLU A 1 261 ? -13.219 -20.948 -29.459 1.00 72.06 261 GLU A N 1
ATOM 2165 C CA . GLU A 1 261 ? -13.678 -22.276 -29.873 1.00 72.06 261 GLU A CA 1
ATOM 2166 C C . GLU A 1 261 ? -14.648 -22.221 -31.064 1.00 72.06 261 GLU A C 1
ATOM 2168 O O . GLU A 1 261 ? -14.873 -23.246 -31.705 1.00 72.06 261 GLU A O 1
ATOM 2173 N N . HIS A 1 262 ? -15.134 -21.024 -31.428 1.00 70.88 262 HIS A N 1
ATOM 2174 C CA . HIS A 1 262 ? -16.068 -20.770 -32.532 1.00 70.88 262 HIS A CA 1
ATOM 2175 C C . HIS A 1 26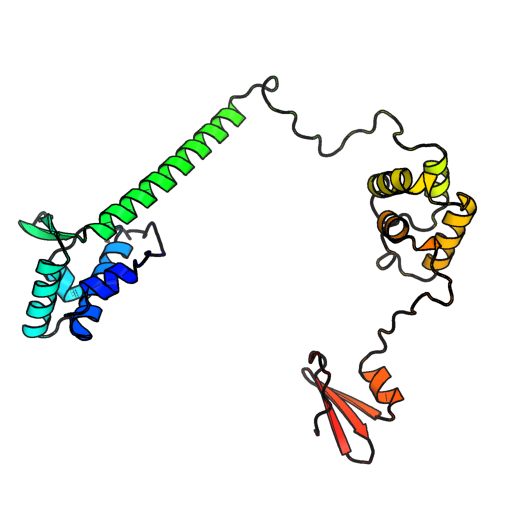2 ? -17.250 -21.750 -32.547 1.00 70.88 262 HIS A C 1
ATOM 2177 O O . HIS A 1 262 ? -17.587 -22.316 -33.594 1.00 70.88 262 HIS A O 1
ATOM 2183 N N . MET A 1 263 ? -17.864 -21.980 -31.382 1.00 76.50 263 MET A N 1
ATOM 2184 C CA . MET A 1 263 ? -18.968 -22.930 -31.274 1.00 76.50 263 MET A CA 1
ATOM 2185 C C . MET A 1 263 ? -20.161 -22.491 -32.132 1.00 76.50 263 MET A C 1
ATOM 2187 O O . MET A 1 263 ? -20.571 -21.329 -32.116 1.00 76.50 263 MET A O 1
ATOM 2191 N N . ILE A 1 264 ? -20.732 -23.441 -32.876 1.00 80.25 264 ILE A N 1
ATOM 2192 C CA . ILE A 1 264 ? -21.949 -23.219 -33.660 1.00 80.25 264 ILE A CA 1
ATOM 2193 C C . ILE A 1 264 ? -23.141 -23.289 -32.709 1.00 80.25 264 ILE A C 1
ATOM 2195 O O . ILE A 1 264 ? -23.377 -24.323 -32.084 1.00 80.25 264 ILE A O 1
ATOM 2199 N N . LEU A 1 265 ? -23.885 -22.192 -32.609 1.00 76.94 265 LEU A N 1
ATOM 2200 C CA . LEU A 1 265 ? -25.097 -22.099 -31.803 1.00 76.94 265 LEU A CA 1
ATOM 2201 C C . LEU A 1 265 ? -26.315 -22.091 -32.728 1.00 76.94 265 LEU A C 1
ATOM 2203 O O . LEU A 1 265 ? -26.292 -21.427 -33.766 1.00 76.94 265 LEU A O 1
ATOM 2207 N N . ASP A 1 266 ? -27.383 -22.788 -32.345 1.00 73.75 266 ASP A N 1
ATOM 2208 C CA . ASP A 1 266 ? -28.683 -22.629 -33.003 1.00 73.75 266 ASP A CA 1
ATOM 2209 C C . ASP A 1 266 ? -29.171 -21.183 -32.779 1.00 73.75 266 ASP A C 1
ATOM 2211 O O . ASP A 1 266 ? -29.057 -20.640 -31.670 1.00 73.75 266 ASP A O 1
ATOM 2215 N N . ALA A 1 267 ? -29.615 -20.533 -33.859 1.00 67.94 267 ALA A N 1
ATOM 2216 C CA . ALA A 1 267 ? -30.049 -19.134 -33.850 1.00 67.94 267 ALA A CA 1
ATOM 2217 C C . ALA A 1 267 ? -31.537 -18.991 -33.520 1.00 67.94 267 ALA A C 1
ATOM 2219 O O . ALA A 1 267 ? -32.348 -19.782 -34.057 1.00 67.94 267 ALA A O 1
#

Mean predicted aligned error: 18.76 Å

Foldseek 3Di:
DPDPQQQPDDDDDDPPVVLCVLCVPPDPLLNVLLVQVLVVCNSNLQDWDFLVVSCVSSVDDDPVSSVSSVVSQVRQWDFPAADPVRTTTTTGPVSNVVSVVVVVVVVVVVVVVVVVVVCVVPDDPVPDDDDPDP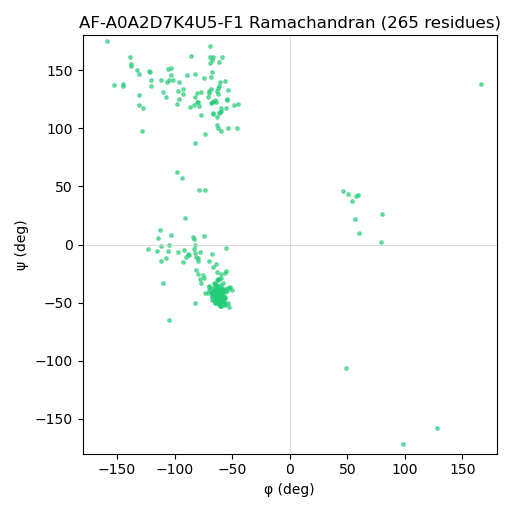DDPPPDDPADPQLVLLCVLAPAQPDDSVLLRVLCVVCVVPDPDGSVLVRVLLCVVCVPPDNVPRDHNSVCSNVVVSPQDPVNPPPPPPCDPQNVVVVVVWAWDQDDDQWTWTDDPNFIWIFGRPPPVRDIHGD

Secondary structure (DSSP, 8-state):
-------S-S-PPP-HHHHHHHHTTS-HHHHHHHHHHHHHHHHTTT--EEHHHHHHHHT--SHHHHHHHHHHHHHH-EEEEE-TTSPEEEE-HHHHHHHHHHHHHHHHHHHHHHHHHHHHHH--TTSSPPPPPSS----S--S-HHHHHHHHH-S---S-HHHHHHHHHHHTTT--S-HHHHHHHHHHHTTTS-TTTSPPHHHHHHTTGGGS-TTTS-------HHHHHHHTTPEEEEEETTEEEEEETTEEEEEESS-TT--EEE-

pLDDT: mean 85.62, std 14.5, range [33.06, 98.5]

Radius of gyration: 36.24 Å; Cα contacts (8 Å, |Δi|>4): 233; chains: 1; bounding box: 68×53×84 Å

Solvent-accessible surface area (backbone atoms only — not comparable to full-atom values): 16121 Å² total; per-residue (Å²): 132,83,78,80,77,74,54,86,58,94,75,81,88,76,59,61,72,59,52,51,68,76,43,67,89,51,52,75,66,54,50,49,48,52,53,52,52,51,51,49,30,47,50,54,64,44,49,62,45,37,64,72,53,49,33,60,74,67,62,53,89,47,73,65,50,41,50,52,53,52,50,50,43,67,72,66,30,42,81,72,52,60,45,95,88,66,46,59,22,36,32,46,65,66,54,38,53,54,52,49,52,52,51,50,53,52,50,51,54,49,50,52,53,53,52,52,50,50,52,64,72,68,48,56,84,88,75,51,77,80,73,78,63,93,69,74,77,76,90,57,86,87,66,54,71,66,59,52,54,31,61,69,59,40,81,73,82,44,68,58,68,67,57,26,47,58,44,44,73,74,36,60,92,69,57,89,64,52,58,67,54,54,27,50,50,54,40,60,76,45,66,88,48,57,82,91,72,52,68,35,54,34,56,42,58,71,67,49,52,85,75,57,51,83,86,70,56,72,68,80,80,74,64,45,73,63,57,54,39,44,74,72,64,31,44,77,75,54,71,57,98,62,33,40,33,29,38,46,96,95,41,51,32,32,27,45,76,79,48,91,80,50,60,81,36,85,99